Protein AF-0000000084941962 (afdb_homodimer)

Solvent-accessible surface area (backbone atoms only — not comparable to full-atom values): 17781 Å² total; per-residue (Å²): 133,86,80,78,78,77,78,76,80,78,76,77,74,60,58,68,60,54,49,49,54,47,50,52,53,43,41,52,46,47,39,30,49,30,15,24,29,50,46,43,20,42,35,31,46,32,42,36,74,27,47,37,63,96,58,31,71,63,48,37,52,51,27,48,54,49,23,54,52,26,50,54,47,27,55,54,45,36,50,49,28,45,76,71,73,45,80,46,76,34,34,65,69,55,25,68,74,53,24,84,50,75,80,53,79,78,56,75,39,45,49,68,60,45,51,50,52,52,45,53,50,49,54,53,48,47,53,48,41,51,53,42,26,52,48,20,56,75,66,66,37,61,69,58,27,53,54,31,50,54,50,49,54,54,47,50,52,51,49,49,53,55,55,54,70,75,101,135,83,84,76,78,78,80,77,79,80,75,78,76,61,57,70,60,53,49,50,54,46,50,51,54,42,40,52,46,46,38,31,47,30,15,24,29,50,46,43,21,42,36,30,45,31,43,36,74,27,46,37,63,95,59,32,71,62,48,35,51,50,28,48,54,50,23,53,51,26,49,52,47,27,53,53,46,36,49,51,28,45,75,70,73,43,79,46,76,34,33,64,69,55,25,65,73,52,25,84,51,73,80,53,80,81,59,75,39,45,50,69,58,46,51,51,53,53,44,53,50,49,53,53,48,48,53,47,41,51,52,42,26,52,49,21,56,76,68,65,36,62,69,58,28,54,54,32,51,55,50,49,54,54,49,49,52,50,50,50,53,55,55,56,70,76,101

Structure (mmCIF, N/CA/C/O backbone):
data_AF-0000000084941962-model_v1
#
loop_
_entity.id
_entity.type
_entity.pdbx_description
1 polymer 'DNA protection during starvation protein 2'
#
loop_
_atom_site.group_PDB
_atom_site.id
_atom_site.type_symbol
_atom_site.label_atom_id
_atom_site.label_alt_id
_atom_site.label_comp_id
_atom_site.label_asym_id
_atom_site.label_entity_id
_atom_site.label_seq_id
_atom_site.pdbx_PDB_ins_code
_atom_site.Cartn_x
_atom_site.Cartn_y
_atom_site.Cartn_z
_atom_site.occupancy
_atom_site.B_iso_or_equiv
_atom_site.auth_seq_id
_atom_site.auth_comp_id
_atom_site.auth_asym_id
_atom_site.auth_atom_id
_atom_site.pdbx_PDB_model_num
ATOM 1 N N . MET A 1 1 ? 29.188 62.75 37 1 32.38 1 MET A N 1
ATOM 2 C CA . MET A 1 1 ? 28.438 62.344 35.812 1 32.38 1 MET A CA 1
ATOM 3 C C . MET A 1 1 ? 27.984 60.906 35.938 1 32.38 1 MET A C 1
ATOM 5 O O . MET A 1 1 ? 28.797 60.031 36.219 1 32.38 1 MET A O 1
ATOM 9 N N . PRO A 1 2 ? 26.703 60.531 36.25 1 28.36 2 PRO A N 1
ATOM 10 C CA . PRO A 1 2 ? 26.172 59.219 36.625 1 28.36 2 PRO A CA 1
ATOM 11 C C . PRO A 1 2 ? 26.25 58.219 35.469 1 28.36 2 PRO A C 1
ATOM 13 O O . PRO A 1 2 ? 26.109 58.594 34.312 1 28.36 2 PRO A O 1
ATOM 16 N N . ALA A 1 3 ? 27.156 57.219 35.594 1 37.09 3 ALA A N 1
ATOM 17 C CA . ALA A 1 3 ? 27.406 56.031 34.75 1 37.09 3 ALA A CA 1
ATOM 18 C C . ALA A 1 3 ? 26.109 55.281 34.438 1 37.09 3 ALA A C 1
ATOM 20 O O . ALA A 1 3 ? 25.406 54.844 35.344 1 37.09 3 ALA A O 1
ATOM 21 N N . HIS A 1 4 ? 25.312 55.75 33.406 1 33.16 4 HIS A N 1
ATOM 22 C CA . HIS A 1 4 ? 24.141 55.062 32.906 1 33.16 4 HIS A CA 1
ATOM 23 C C . HIS A 1 4 ? 24.438 53.562 32.688 1 33.16 4 HIS A C 1
ATOM 25 O O . HIS A 1 4 ? 25.406 53.219 32 1 33.16 4 HIS A O 1
ATOM 31 N N . GLU A 1 5 ? 24.109 52.688 33.656 1 37.34 5 GLU A N 1
ATOM 32 C CA . GLU A 1 5 ? 24.109 51.219 33.594 1 37.34 5 GLU A CA 1
ATOM 33 C C . GLU A 1 5 ? 23.391 50.688 32.375 1 37.34 5 GLU A C 1
ATOM 35 O O . GLU A 1 5 ? 22.219 51 32.156 1 37.34 5 GLU A O 1
ATOM 40 N N . MET A 1 6 ? 24.125 50.438 31.266 1 36.22 6 MET A N 1
ATOM 41 C CA . MET A 1 6 ? 23.672 49.781 30.062 1 36.22 6 MET A CA 1
ATOM 42 C C . MET A 1 6 ? 23 48.438 30.391 1 36.22 6 MET A C 1
ATOM 44 O O . MET A 1 6 ? 23.578 47.594 31.062 1 36.22 6 MET A O 1
ATOM 48 N N . GLN A 1 7 ? 21.656 48.406 30.656 1 36.03 7 GLN A N 1
ATOM 49 C CA . GLN A 1 7 ? 20.812 47.219 30.688 1 36.03 7 GLN A CA 1
ATOM 50 C C . GLN A 1 7 ? 21.156 46.281 29.547 1 36.03 7 GLN A C 1
ATOM 52 O O . GLN A 1 7 ? 21.203 46.688 28.391 1 36.03 7 GLN A O 1
ATOM 57 N N . GLY A 1 8 ? 21.984 45.281 29.734 1 37.78 8 GLY A N 1
ATOM 58 C CA . GLY A 1 8 ? 22.328 44.156 28.891 1 37.78 8 GLY A CA 1
ATOM 59 C C . GLY A 1 8 ? 21.125 43.5 28.219 1 37.78 8 GLY A C 1
ATOM 60 O O . GLY A 1 8 ? 20.047 43.406 28.812 1 37.78 8 GLY A O 1
ATOM 61 N N . SER A 1 9 ? 20.953 43.531 26.891 1 38.28 9 SER A N 1
ATOM 62 C CA . SER A 1 9 ? 20.062 42.906 25.938 1 38.28 9 SER A CA 1
ATOM 63 C C . SER A 1 9 ? 19.922 41.406 26.234 1 38.28 9 SER A C 1
ATOM 65 O O . SER A 1 9 ? 20.922 40.688 26.234 1 38.28 9 SER A O 1
ATOM 67 N N . SER A 1 10 ? 19.125 40.969 27.234 1 38.62 10 SER A N 1
ATOM 68 C CA . SER A 1 10 ? 18.688 39.594 27.297 1 38.62 10 SER A CA 1
ATOM 69 C C . SER A 1 10 ? 18.391 39.031 25.906 1 38.62 10 SER A C 1
ATOM 71 O O . SER A 1 10 ? 17.438 39.438 25.25 1 38.62 10 SER A O 1
ATOM 73 N N . HIS A 1 11 ? 19.297 38.656 25.094 1 40.44 11 HIS A N 1
ATOM 74 C CA . HIS A 1 11 ? 19.172 37.906 23.844 1 40.44 11 HIS A CA 1
ATOM 75 C C . HIS A 1 11 ? 18.172 36.781 24 1 40.44 11 HIS A C 1
ATOM 77 O O . HIS A 1 11 ? 18.297 35.938 24.906 1 40.44 11 HIS A O 1
ATOM 83 N N . MET A 1 12 ? 16.922 36.844 23.594 1 38 12 MET A N 1
ATOM 84 C CA . MET A 1 12 ? 15.797 35.938 23.469 1 38 12 MET A CA 1
ATOM 85 C C . MET A 1 12 ? 16.234 34.594 22.844 1 38 12 MET A C 1
ATOM 87 O O . MET A 1 12 ? 16.391 34.5 21.625 1 38 12 MET A O 1
ATOM 91 N N . ARG A 1 13 ? 17.125 33.844 23.281 1 43.44 13 ARG A N 1
ATOM 92 C CA . ARG A 1 13 ? 17.484 32.5 22.906 1 43.44 13 ARG A CA 1
ATOM 93 C C . ARG A 1 13 ? 16.234 31.625 22.75 1 43.44 13 ARG A C 1
ATOM 95 O O . ARG A 1 13 ? 16.312 30.391 22.828 1 43.44 13 ARG A O 1
ATOM 102 N N . CYS A 1 14 ? 14.961 32.125 23.016 1 45.47 14 CYS A N 1
ATOM 103 C CA . CYS A 1 14 ? 13.789 31.25 22.969 1 45.47 14 CYS A CA 1
ATOM 104 C C . CYS A 1 14 ? 13.641 30.609 21.594 1 45.47 14 CYS A C 1
ATOM 106 O O . CYS A 1 14 ? 12.695 29.844 21.359 1 45.47 14 CYS A O 1
ATOM 108 N N . GLY A 1 15 ? 13.984 31.219 20.516 1 49.81 15 GLY A N 1
ATOM 109 C CA . GLY A 1 15 ? 13.5 31.016 19.172 1 49.81 15 GLY A CA 1
ATOM 110 C C . GLY A 1 15 ? 13.797 29.625 18.641 1 49.81 15 GLY A C 1
ATOM 111 O O . GLY A 1 15 ? 12.898 28.938 18.156 1 49.81 15 GLY A O 1
ATOM 112 N N . ALA A 1 16 ? 15.039 29.203 18.594 1 58.03 16 ALA A N 1
ATOM 113 C CA . ALA A 1 16 ? 15.453 27.969 17.938 1 58.03 16 ALA A CA 1
ATOM 114 C C . ALA A 1 16 ? 14.875 26.75 18.641 1 58.03 16 ALA A C 1
ATOM 116 O O . ALA A 1 16 ? 14.453 25.797 17.984 1 58.03 16 ALA A O 1
ATOM 117 N N . SER A 1 17 ? 14.836 26.75 19.984 1 57.69 17 SER A N 1
ATOM 118 C CA . SER A 1 17 ? 14.352 25.609 20.766 1 57.69 17 SER A CA 1
ATOM 119 C C . SER A 1 17 ? 12.852 25.406 20.578 1 57.69 17 SER A C 1
ATOM 121 O O . SER A 1 17 ? 12.391 24.281 20.438 1 57.69 17 SER A O 1
ATOM 123 N N . SER A 1 18 ? 12.086 26.578 20.703 1 60.06 18 SER A N 1
ATOM 124 C CA . SER A 1 18 ? 10.641 26.5 20.531 1 60.06 18 SER A CA 1
ATOM 125 C C . SER A 1 18 ? 10.281 26.031 19.125 1 60.06 18 SER A C 1
ATOM 127 O O . SER A 1 18 ? 9.359 25.234 18.938 1 60.06 18 SER A O 1
ATOM 129 N N . ARG A 1 19 ? 11.062 26.438 18.25 1 65.38 19 ARG A N 1
ATOM 130 C CA . ARG A 1 19 ? 10.828 26.031 16.859 1 65.38 19 ARG A CA 1
ATOM 131 C C . ARG A 1 19 ? 11.07 24.547 16.672 1 65.38 19 ARG A C 1
ATOM 133 O O . ARG A 1 19 ? 10.305 23.859 15.992 1 65.38 19 ARG A O 1
ATOM 140 N N . ARG A 1 20 ? 12.164 24.141 17.375 1 71.56 20 ARG A N 1
ATOM 141 C CA . ARG A 1 20 ? 12.492 22.719 17.281 1 71.56 20 ARG A CA 1
ATOM 142 C C . ARG A 1 20 ? 11.391 21.859 17.875 1 71.56 20 ARG A C 1
ATOM 144 O O . ARG A 1 20 ? 11.047 20.812 17.328 1 71.56 20 ARG A O 1
ATOM 151 N N . LYS A 1 21 ? 10.898 22.297 19.047 1 76.81 21 LYS A N 1
ATOM 152 C CA . LYS A 1 21 ? 9.805 21.562 19.688 1 76.81 21 LYS A CA 1
ATOM 153 C C . LYS A 1 21 ? 8.562 21.547 18.812 1 76.81 21 LYS A C 1
ATOM 155 O O . LYS A 1 21 ? 7.852 20.547 18.734 1 76.81 21 LYS A O 1
ATOM 160 N N . GLY A 1 22 ? 8.312 22.656 18.188 1 79.88 22 GLY A N 1
ATOM 161 C CA . GLY A 1 22 ? 7.172 22.75 17.281 1 79.88 22 GLY A CA 1
ATOM 162 C C . GLY A 1 22 ? 7.281 21.828 16.094 1 79.88 22 GLY A C 1
ATOM 163 O O . GLY A 1 22 ? 6.328 21.109 15.766 1 79.88 22 GLY A O 1
ATOM 164 N N . THR A 1 23 ? 8.43 21.719 15.57 1 84.38 23 THR A N 1
ATOM 165 C CA . THR A 1 23 ? 8.656 20.875 14.398 1 84.38 23 THR A CA 1
ATOM 166 C C . THR A 1 23 ? 8.516 19.391 14.758 1 84.38 23 THR A C 1
ATOM 168 O O . THR A 1 23 ? 7.988 18.609 13.961 1 84.38 23 THR A O 1
ATOM 171 N N . ILE A 1 24 ? 8.922 19.094 15.969 1 87.88 24 ILE A N 1
ATOM 172 C CA . ILE A 1 24 ? 8.82 17.719 16.422 1 87.88 24 ILE A CA 1
ATOM 173 C C . ILE A 1 24 ? 7.348 17.328 16.562 1 87.88 24 ILE A C 1
ATOM 175 O O . ILE A 1 24 ? 6.938 16.25 16.109 1 87.88 24 ILE A O 1
ATOM 179 N N . MET A 1 25 ? 6.586 18.234 17.125 1 92.81 25 MET A N 1
ATOM 180 C CA . MET A 1 25 ? 5.164 17.969 17.297 1 92.81 25 MET A CA 1
ATOM 181 C C . MET A 1 25 ? 4.457 17.859 15.953 1 92.81 25 MET A C 1
ATOM 183 O O . MET A 1 25 ? 3.584 17 15.766 1 92.81 25 MET A O 1
ATOM 187 N N . LEU A 1 26 ? 4.805 18.703 15.039 1 96.5 26 LEU A N 1
ATOM 188 C CA . LEU A 1 26 ? 4.23 18.672 13.695 1 96.5 26 LEU A CA 1
ATOM 189 C C . LEU A 1 26 ? 4.559 17.359 13 1 96.5 26 LEU A C 1
ATOM 191 O O . LEU A 1 26 ? 3.676 16.734 12.406 1 96.5 26 LEU A O 1
ATOM 195 N N . ASN A 1 27 ? 5.777 16.953 13.148 1 96.5 27 ASN A N 1
ATOM 196 C CA . ASN A 1 27 ? 6.188 15.711 12.5 1 96.5 27 ASN A CA 1
ATOM 197 C C . ASN A 1 27 ? 5.488 14.5 13.117 1 96.5 27 ASN A C 1
ATOM 199 O O . ASN A 1 27 ? 5.184 13.531 12.422 1 96.5 27 ASN A O 1
ATOM 203 N N . GLU A 1 28 ? 5.258 14.562 14.383 1 97.44 28 GLU A N 1
ATOM 204 C CA . GLU A 1 28 ? 4.52 13.484 15.031 1 97.44 28 GLU A CA 1
ATOM 205 C C . GLU A 1 28 ? 3.094 13.391 14.5 1 97.44 28 GLU A C 1
ATOM 207 O O . GLU A 1 28 ? 2.602 12.297 14.211 1 97.44 28 GLU A O 1
ATOM 212 N N . LYS A 1 29 ? 2.463 14.508 14.352 1 98.38 29 LYS A N 1
ATOM 213 C CA . LYS A 1 29 ? 1.108 14.531 13.805 1 98.38 29 LYS A CA 1
ATOM 214 C C . LYS A 1 29 ? 1.091 14.078 12.352 1 98.38 29 LYS A C 1
ATOM 216 O O . LYS A 1 29 ? 0.179 13.359 11.93 1 98.38 29 LYS A O 1
ATOM 221 N N . LEU A 1 30 ? 2.072 14.477 11.617 1 98.69 30 LEU A N 1
ATOM 222 C CA . LEU A 1 30 ? 2.195 14.047 10.227 1 98.69 30 LEU A CA 1
ATOM 223 C C . LEU A 1 30 ? 2.369 12.539 10.141 1 98.69 30 LEU A C 1
ATOM 225 O O . LEU A 1 30 ? 1.812 11.891 9.25 1 98.69 30 LEU A O 1
ATOM 229 N N . ASN A 1 31 ? 3.102 12 11.031 1 98.75 31 ASN A N 1
ATOM 230 C CA . ASN A 1 31 ? 3.312 10.562 11.016 1 98.75 31 ASN A CA 1
ATOM 231 C C . ASN A 1 31 ? 2.033 9.805 11.367 1 98.75 31 ASN A C 1
ATOM 233 O O . ASN A 1 31 ? 1.788 8.711 10.844 1 98.75 31 ASN A O 1
ATOM 237 N N . VAL A 1 32 ? 1.229 10.32 12.234 1 98.75 32 VAL A N 1
ATOM 238 C CA . VAL A 1 32 ? -0.07 9.711 12.508 1 98.75 32 VAL A CA 1
ATOM 239 C C . VAL A 1 32 ? -0.938 9.758 11.25 1 98.75 32 VAL A C 1
ATOM 241 O O . VAL A 1 32 ? -1.567 8.766 10.891 1 98.75 32 VAL A O 1
ATOM 244 N N . LEU A 1 33 ? -0.959 10.914 10.609 1 98.88 33 LEU A N 1
ATOM 245 C CA . LEU A 1 33 ? -1.714 11.062 9.367 1 98.88 33 LEU A CA 1
ATOM 246 C C . LEU A 1 33 ? -1.206 10.102 8.305 1 98.88 33 LEU A C 1
ATOM 248 O O . LEU A 1 33 ? -2 9.469 7.598 1 98.88 33 LEU A O 1
ATOM 252 N N . LEU A 1 34 ? 0.137 9.977 8.18 1 98.88 34 LEU A N 1
ATOM 253 C CA . LEU A 1 34 ? 0.763 9.023 7.27 1 98.88 34 LEU A CA 1
ATOM 254 C C . LEU A 1 34 ? 0.272 7.605 7.543 1 98.88 34 LEU A C 1
ATOM 256 O O . LEU A 1 34 ? -0.136 6.898 6.621 1 98.88 34 LEU A O 1
ATOM 260 N N . ALA A 1 35 ? 0.274 7.254 8.773 1 98.88 35 ALA A N 1
ATOM 261 C CA . ALA A 1 35 ? -0.172 5.926 9.18 1 98.88 35 ALA A CA 1
ATOM 262 C C . ALA A 1 35 ? -1.65 5.719 8.859 1 98.88 35 ALA A C 1
ATOM 264 O O . ALA A 1 35 ? -2.051 4.648 8.406 1 98.88 35 ALA A O 1
ATOM 265 N N . ASP A 1 36 ? -2.449 6.715 9.148 1 98.88 36 ASP A N 1
ATOM 266 C CA . ASP A 1 36 ? -3.877 6.641 8.844 1 98.88 36 ASP A CA 1
ATOM 267 C C . ASP A 1 36 ? -4.109 6.375 7.359 1 98.88 36 ASP A C 1
ATOM 269 O O . ASP A 1 36 ? -4.914 5.516 6.996 1 98.88 36 ASP A O 1
ATOM 273 N N . TRP A 1 37 ? -3.426 7.117 6.5 1 98.88 37 TRP A N 1
ATOM 274 C CA . TRP A 1 37 ? -3.58 6.926 5.062 1 98.88 37 TRP A CA 1
ATOM 275 C C . TRP A 1 37 ? -3.115 5.535 4.645 1 98.88 37 TRP A C 1
ATOM 277 O O . TRP A 1 37 ? -3.732 4.902 3.785 1 98.88 37 TRP A O 1
ATOM 287 N N . ALA A 1 38 ? -2.025 5.062 5.188 1 98.75 38 ALA A N 1
ATOM 288 C CA . ALA A 1 38 ? -1.491 3.752 4.824 1 98.75 38 ALA A CA 1
ATOM 289 C C . ALA A 1 38 ? -2.477 2.641 5.176 1 98.75 38 ALA A C 1
ATOM 291 O O . ALA A 1 38 ? -2.744 1.757 4.359 1 98.75 38 ALA A O 1
ATOM 292 N N . VAL A 1 39 ? -3.002 2.68 6.359 1 98.81 39 VAL A N 1
ATOM 293 C CA . VAL A 1 39 ? -3.969 1.67 6.781 1 98.81 39 VAL A CA 1
ATOM 294 C C . VAL A 1 39 ? -5.258 1.817 5.973 1 98.81 39 VAL A C 1
ATOM 296 O O . VAL A 1 39 ? -5.852 0.822 5.555 1 98.81 39 VAL A O 1
ATOM 299 N N . ALA A 1 40 ? -5.707 3.061 5.77 1 98.81 40 ALA A N 1
ATOM 300 C CA . ALA A 1 40 ? -6.906 3.297 4.969 1 98.81 40 ALA A CA 1
ATOM 301 C C . ALA A 1 40 ? -6.746 2.738 3.559 1 98.81 40 ALA A C 1
ATOM 303 O O . ALA A 1 40 ? -7.684 2.17 2.998 1 98.81 40 ALA A O 1
ATOM 304 N N . HIS A 1 41 ? -5.555 2.926 2.975 1 98.75 41 HIS A N 1
ATOM 305 C CA . HIS A 1 41 ? -5.277 2.414 1.637 1 98.75 41 HIS A CA 1
ATOM 306 C C . HIS A 1 41 ? -5.559 0.918 1.549 1 98.75 41 HIS A C 1
ATOM 308 O O . HIS A 1 41 ? -6.281 0.47 0.655 1 98.75 41 HIS A O 1
ATOM 314 N N . ARG A 1 42 ? -5.055 0.202 2.457 1 98.56 42 ARG A N 1
ATOM 315 C CA . ARG A 1 42 ? -5.246 -1.244 2.451 1 98.56 42 ARG A CA 1
ATOM 316 C C . ARG A 1 42 ? -6.695 -1.606 2.76 1 98.56 42 ARG A C 1
ATOM 318 O O . ARG A 1 42 ? -7.242 -2.547 2.18 1 98.56 42 ARG A O 1
ATOM 325 N N . LYS A 1 43 ? -7.32 -0.905 3.699 1 98.56 43 LYS A N 1
ATOM 326 C CA . LYS A 1 43 ? -8.711 -1.164 4.051 1 98.56 43 LYS A CA 1
ATOM 327 C C . LYS A 1 43 ? -9.633 -0.921 2.859 1 98.56 43 LYS A C 1
ATOM 329 O O . LYS A 1 43 ? -10.57 -1.688 2.627 1 98.56 43 LYS A O 1
ATOM 334 N N . LEU A 1 44 ? -9.359 0.149 2.146 1 98.69 44 LEU A N 1
ATOM 335 C CA . LEU A 1 44 ? -10.148 0.458 0.96 1 98.69 44 LEU A CA 1
ATOM 336 C C . LEU A 1 44 ? -9.984 -0.626 -0.1 1 98.69 44 LEU A C 1
ATOM 338 O O . LEU A 1 44 ? -10.938 -0.97 -0.796 1 98.69 44 LEU A O 1
ATOM 342 N N . GLN A 1 45 ? -8.781 -1.179 -0.218 1 98.38 45 GLN A N 1
ATOM 343 C CA . GLN A 1 45 ? -8.562 -2.314 -1.105 1 98.38 45 GLN A CA 1
ATOM 344 C C . GLN A 1 45 ? -9.344 -3.539 -0.638 1 98.38 45 GLN A C 1
ATOM 346 O O . GLN A 1 45 ? -9.961 -4.234 -1.448 1 98.38 45 GLN A O 1
ATOM 351 N N . ASN A 1 46 ? -9.258 -3.768 0.612 1 98.62 46 ASN A N 1
ATOM 352 C CA . ASN A 1 46 ? -10.062 -4.824 1.214 1 98.62 46 ASN A CA 1
ATOM 353 C C . ASN A 1 46 ? -11.539 -4.68 0.849 1 98.62 46 ASN A C 1
ATOM 355 O O . ASN A 1 46 ? -12.164 -5.633 0.379 1 98.62 46 ASN A O 1
ATOM 359 N N . LEU A 1 47 ? -12.086 -3.496 1.022 1 98.56 47 LEU A N 1
ATOM 360 C CA . LEU A 1 47 ? -13.477 -3.219 0.684 1 98.56 47 LEU A CA 1
ATOM 361 C C . LEU A 1 47 ? -13.727 -3.436 -0.804 1 98.56 47 LEU A C 1
ATOM 363 O O . LEU A 1 47 ? -14.766 -3.98 -1.189 1 98.56 47 LEU A O 1
ATOM 367 N N . HIS A 1 48 ? -12.781 -3.047 -1.605 1 98.56 48 HIS A N 1
ATOM 368 C CA . HIS A 1 48 ? -12.875 -3.189 -3.055 1 98.56 48 HIS A CA 1
ATOM 369 C C . HIS A 1 48 ? -12.984 -4.656 -3.457 1 98.56 48 HIS A C 1
ATOM 371 O O . HIS A 1 48 ? -13.773 -5 -4.344 1 98.56 48 HIS A O 1
ATOM 377 N N . TRP A 1 49 ? -12.289 -5.566 -2.785 1 98.31 49 TRP A N 1
ATOM 378 C CA . TRP A 1 49 ? -12.25 -6.98 -3.135 1 98.31 49 TRP A CA 1
ATOM 379 C C . TRP A 1 49 ? -13.469 -7.711 -2.568 1 98.31 49 TRP A C 1
ATOM 381 O O . TRP A 1 49 ? -13.938 -8.688 -3.154 1 98.31 49 TRP A O 1
ATOM 391 N N . TYR A 1 50 ? -14.047 -7.152 -1.478 1 98.12 50 TYR A N 1
ATOM 392 C CA . TYR A 1 50 ? -15 -7.969 -0.739 1 98.12 50 TYR A CA 1
ATOM 393 C C . TYR A 1 50 ? -16.406 -7.371 -0.813 1 98.12 50 TYR A C 1
ATOM 395 O O . TYR A 1 50 ? -17.359 -7.949 -0.287 1 98.12 50 TYR A O 1
ATOM 403 N N . VAL A 1 51 ? -16.531 -6.207 -1.455 1 97.69 51 VAL A N 1
ATOM 404 C CA . VAL A 1 51 ? -17.844 -5.594 -1.591 1 97.69 51 VAL A CA 1
ATOM 405 C C . VAL A 1 51 ? -18.734 -6.477 -2.461 1 97.69 51 VAL A C 1
ATOM 407 O O . VAL A 1 51 ? -18.281 -7.07 -3.438 1 97.69 51 VAL A O 1
ATOM 410 N N . LYS A 1 52 ? -19.969 -6.566 -2.062 1 96.62 52 LYS A N 1
ATOM 411 C CA . LYS A 1 52 ? -20.953 -7.34 -2.807 1 96.62 52 LYS A CA 1
ATOM 412 C C . LYS A 1 52 ? -22.312 -6.664 -2.775 1 96.62 52 LYS A C 1
ATOM 414 O O . LYS A 1 52 ? -22.594 -5.84 -1.898 1 96.62 52 LYS A O 1
ATOM 419 N N . GLY A 1 53 ? -23.141 -7.004 -3.9 1 94.31 53 GLY A N 1
ATOM 420 C CA . GLY A 1 53 ? -24.516 -6.523 -3.914 1 94.31 53 GLY A CA 1
ATOM 421 C C . GLY A 1 53 ? -24.875 -5.809 -5.199 1 94.31 53 GLY A C 1
ATOM 422 O O . GLY A 1 53 ? -24.125 -5.84 -6.172 1 94.31 53 GLY A O 1
ATOM 423 N N . HIS A 1 54 ? -26.016 -5.223 -5.375 1 89.25 54 HIS A N 1
ATOM 424 C CA . HIS A 1 54 ? -26.625 -4.684 -6.582 1 89.25 54 HIS A CA 1
ATOM 425 C C . HIS A 1 54 ? -25.766 -3.592 -7.199 1 89.25 54 HIS A C 1
ATOM 427 O O . HIS A 1 54 ? -25.625 -3.521 -8.422 1 89.25 54 HIS A O 1
ATOM 433 N N . ALA A 1 55 ? -25.062 -2.781 -6.348 1 93 55 ALA A N 1
ATOM 434 C CA . ALA A 1 55 ? -24.25 -1.683 -6.852 1 93 55 ALA A CA 1
ATOM 435 C C . ALA A 1 55 ? -22.766 -2.041 -6.809 1 93 55 ALA A C 1
ATOM 437 O O . ALA A 1 55 ? -21.922 -1.175 -6.578 1 93 55 ALA A O 1
ATOM 438 N N . PHE A 1 56 ? -22.578 -3.275 -7.176 1 95.44 56 PHE A N 1
ATOM 439 C CA . PHE A 1 56 ? -21.219 -3.811 -7.086 1 95.44 56 PHE A CA 1
ATOM 440 C C . PHE A 1 56 ? -20.281 -3.082 -8.039 1 95.44 56 PHE A C 1
ATOM 442 O O . PHE A 1 56 ? -19.219 -2.611 -7.641 1 95.44 56 PHE A O 1
ATOM 449 N N . PHE A 1 57 ? -20.672 -2.932 -9.258 1 95.12 57 PHE A N 1
ATOM 450 C CA . PHE A 1 57 ? -19.766 -2.406 -10.273 1 95.12 57 PHE A CA 1
ATOM 451 C C . PHE A 1 57 ? -19.375 -0.971 -9.953 1 95.12 57 PHE A C 1
ATOM 453 O O . PHE A 1 57 ? -18.188 -0.626 -10.008 1 95.12 57 PHE A O 1
ATOM 460 N N . GLN A 1 58 ? -20.328 -0.207 -9.531 1 95.25 58 GLN A N 1
ATOM 461 C CA . GLN A 1 58 ? -20.062 1.188 -9.203 1 95.25 58 GLN A CA 1
ATOM 462 C C . GLN A 1 58 ? -19.203 1.299 -7.938 1 95.25 58 GLN A C 1
ATOM 464 O O . GLN A 1 58 ? -18.234 2.049 -7.91 1 95.25 58 GLN A O 1
ATOM 469 N N . ALA A 1 59 ? -19.578 0.517 -6.941 1 96.19 59 ALA A N 1
ATOM 470 C CA . ALA A 1 59 ? -18.844 0.537 -5.68 1 96.19 59 ALA A CA 1
ATOM 471 C C . ALA A 1 59 ? -17.406 0.057 -5.871 1 96.19 59 ALA A C 1
ATOM 473 O O . ALA A 1 59 ? -16.469 0.643 -5.324 1 96.19 59 ALA A O 1
ATOM 474 N N . HIS A 1 60 ? -17.266 -0.979 -6.668 1 97.38 60 HIS A N 1
ATOM 475 C CA . HIS A 1 60 ? -15.969 -1.573 -6.938 1 97.38 60 HIS A CA 1
ATOM 476 C C . HIS A 1 60 ? -15.023 -0.565 -7.586 1 97.38 60 HIS A C 1
ATOM 478 O O . HIS A 1 60 ? -13.875 -0.417 -7.16 1 97.38 60 HIS A O 1
ATOM 484 N N . VAL A 1 61 ? -15.5 0.187 -8.492 1 97.44 61 VAL A N 1
ATOM 485 C CA . VAL A 1 61 ? -14.719 1.182 -9.219 1 97.44 61 VAL A CA 1
ATOM 486 C C . VAL A 1 61 ? -14.414 2.365 -8.297 1 97.44 61 VAL A C 1
ATOM 488 O O . VAL A 1 61 ? -13.289 2.867 -8.273 1 97.44 61 VAL A O 1
ATOM 491 N N . LYS A 1 62 ? -15.406 2.791 -7.602 1 97.38 62 LYS A N 1
ATOM 492 C CA . LYS A 1 62 ? -15.227 3.939 -6.719 1 97.38 62 LYS A CA 1
ATOM 493 C C . LYS A 1 62 ? -14.195 3.641 -5.629 1 97.38 62 LYS A C 1
ATOM 495 O O . LYS A 1 62 ? -13.383 4.496 -5.293 1 97.38 62 LYS A O 1
ATOM 500 N N . LEU A 1 63 ? -14.258 2.459 -5.148 1 98.25 63 LEU A N 1
ATOM 501 C CA . LEU A 1 63 ? -13.312 2.055 -4.113 1 98.25 63 LEU A CA 1
ATOM 502 C C . LEU A 1 63 ? -11.898 1.97 -4.672 1 98.25 63 LEU A C 1
ATOM 504 O O . LEU A 1 63 ? -10.922 2.238 -3.963 1 98.25 63 LEU A O 1
ATOM 508 N N . GLU A 1 64 ? -11.734 1.598 -5.859 1 98.44 64 GLU A N 1
ATOM 509 C CA . GLU A 1 64 ? -10.438 1.652 -6.516 1 98.44 64 GLU A CA 1
ATOM 510 C C . GLU A 1 64 ? -9.914 3.084 -6.582 1 98.44 64 GLU A C 1
ATOM 512 O O . GLU A 1 64 ? -8.742 3.338 -6.285 1 98.44 64 GLU A O 1
ATOM 517 N N . GLU A 1 65 ? -10.742 4.016 -7.008 1 98.12 65 GLU A N 1
ATOM 518 C CA . GLU A 1 65 ? -10.375 5.43 -7.012 1 98.12 65 GLU A CA 1
ATOM 519 C C . GLU A 1 65 ? -9.891 5.875 -5.633 1 98.12 65 GLU A C 1
ATOM 521 O O . GLU A 1 65 ? -8.852 6.535 -5.516 1 98.12 65 GLU A O 1
ATOM 526 N N . PHE A 1 66 ? -10.656 5.453 -4.66 1 98.5 66 PHE A N 1
ATOM 527 C CA . PHE A 1 66 ? -10.352 5.852 -3.293 1 98.5 66 PHE A CA 1
ATOM 528 C C . PHE A 1 66 ? -8.992 5.312 -2.865 1 98.5 66 PHE A C 1
ATOM 530 O O . PHE A 1 66 ? -8.164 6.055 -2.334 1 98.5 66 PHE A O 1
ATOM 537 N N . TYR A 1 67 ? -8.734 3.979 -3.084 1 98.44 67 TYR A N 1
ATOM 538 C CA . TYR A 1 67 ? -7.488 3.453 -2.543 1 98.44 67 TYR A CA 1
ATOM 539 C C . TYR A 1 67 ? -6.293 3.93 -3.361 1 98.44 67 TYR A C 1
ATOM 541 O O . TYR A 1 67 ? -5.18 4.039 -2.842 1 98.44 67 TYR A O 1
ATOM 549 N N . ASP A 1 68 ? -6.488 4.277 -4.691 1 98.19 68 ASP A N 1
ATOM 550 C CA . ASP A 1 68 ? -5.422 4.91 -5.461 1 98.19 68 ASP A CA 1
ATOM 551 C C . ASP A 1 68 ? -5.055 6.273 -4.879 1 98.19 68 ASP A C 1
ATOM 553 O O . ASP A 1 68 ? -3.877 6.586 -4.711 1 98.19 68 ASP A O 1
ATOM 557 N N . GLU A 1 69 ? -6.055 7.047 -4.559 1 98.31 69 GLU A N 1
ATOM 558 C CA . GLU A 1 69 ? -5.84 8.367 -3.975 1 98.31 69 GLU A CA 1
ATOM 559 C C . GLU A 1 69 ? -5.188 8.258 -2.598 1 98.31 69 GLU A C 1
ATOM 561 O O . GLU A 1 69 ? -4.336 9.078 -2.244 1 98.31 69 GLU A O 1
ATOM 566 N N . ALA A 1 70 ? -5.629 7.293 -1.841 1 98.62 70 ALA A N 1
ATOM 567 C CA . ALA A 1 70 ? -5.035 7.074 -0.522 1 98.62 70 ALA A CA 1
ATOM 568 C C . ALA A 1 70 ? -3.549 6.758 -0.633 1 98.62 70 ALA A C 1
ATOM 570 O O . ALA A 1 70 ? -2.738 7.266 0.147 1 98.62 70 ALA A O 1
ATOM 571 N N . ASN A 1 71 ? -3.217 5.891 -1.589 1 98.19 71 ASN A N 1
ATOM 572 C CA . ASN A 1 71 ? -1.813 5.555 -1.803 1 98.19 71 ASN A CA 1
ATOM 573 C C . ASN A 1 71 ? -0.997 6.785 -2.193 1 98.19 71 ASN A C 1
ATOM 575 O O . ASN A 1 71 ? 0.141 6.945 -1.748 1 98.19 71 ASN A O 1
ATOM 579 N N . GLU A 1 72 ? -1.523 7.633 -3.051 1 98.06 72 GLU A N 1
ATOM 580 C CA . GLU A 1 72 ? -0.864 8.883 -3.41 1 98.06 72 GLU A CA 1
ATOM 581 C C . GLU A 1 72 ? -0.668 9.773 -2.188 1 98.06 72 GLU A C 1
ATOM 583 O O . GLU A 1 72 ? 0.368 10.43 -2.049 1 98.06 72 GLU A O 1
ATOM 588 N N . ALA A 1 73 ? -1.648 9.82 -1.311 1 98.5 73 ALA A N 1
ATOM 589 C CA . ALA A 1 73 ? -1.573 10.617 -0.093 1 98.5 73 ALA A CA 1
ATOM 590 C C . ALA A 1 73 ? -0.463 10.117 0.826 1 98.5 73 ALA A C 1
ATOM 592 O O . ALA A 1 73 ? 0.218 10.914 1.478 1 98.5 73 ALA A O 1
ATOM 593 N N . VAL A 1 74 ? -0.28 8.805 0.872 1 98.69 74 VAL A N 1
ATOM 594 C CA . VAL A 1 74 ? 0.794 8.227 1.674 1 98.69 74 VAL A CA 1
ATOM 595 C C . VAL A 1 74 ? 2.135 8.828 1.251 1 98.69 74 VAL A C 1
ATOM 597 O O . VAL A 1 74 ? 2.889 9.328 2.088 1 98.69 74 VAL A O 1
ATOM 600 N N . ASP A 1 75 ? 2.416 8.797 0.021 1 98.06 75 ASP A N 1
ATOM 601 C CA . ASP A 1 75 ? 3.689 9.297 -0.488 1 98.06 75 ASP A CA 1
ATOM 602 C C . ASP A 1 75 ? 3.822 10.805 -0.259 1 98.06 75 ASP A C 1
ATOM 604 O O . ASP A 1 75 ? 4.883 11.281 0.146 1 98.06 75 ASP A O 1
ATOM 608 N N . SER A 1 76 ? 2.736 11.547 -0.511 1 98 76 SER A N 1
ATOM 609 C CA . SER A 1 76 ? 2.766 13 -0.372 1 98 76 SER A CA 1
ATOM 610 C C . SER A 1 76 ? 3.053 13.414 1.068 1 98 76 SER A C 1
ATOM 612 O O . SER A 1 76 ? 3.842 14.328 1.312 1 98 76 SER A O 1
ATOM 614 N N . VAL A 1 77 ? 2.445 12.75 2.004 1 98.75 77 VAL A N 1
ATOM 615 C CA . VAL A 1 77 ? 2.637 13.078 3.412 1 98.75 77 VAL A CA 1
ATOM 616 C C . VAL A 1 77 ? 4.051 12.695 3.848 1 98.75 77 VAL A C 1
ATOM 618 O O . VAL A 1 77 ? 4.711 13.453 4.562 1 98.75 77 VAL A O 1
ATOM 621 N N . ALA A 1 78 ? 4.52 11.547 3.398 1 98.62 78 ALA A N 1
ATOM 622 C CA . ALA A 1 78 ? 5.875 11.125 3.732 1 98.62 78 ALA A CA 1
ATOM 623 C C . ALA A 1 78 ? 6.902 12.141 3.227 1 98.62 78 ALA A C 1
ATOM 625 O O . ALA A 1 78 ? 7.859 12.469 3.934 1 98.62 78 ALA A O 1
ATOM 626 N N . GLU A 1 79 ? 6.703 12.609 2.043 1 97.25 79 GLU A N 1
ATOM 627 C CA . GLU A 1 79 ? 7.625 13.578 1.46 1 97.25 79 GLU A CA 1
ATOM 628 C C . GLU A 1 79 ? 7.629 14.883 2.254 1 97.25 79 GLU A C 1
ATOM 630 O O . GLU A 1 79 ? 8.68 15.516 2.408 1 97.25 79 GLU A O 1
ATOM 635 N N . LEU A 1 80 ? 6.473 15.297 2.758 1 98 80 LEU A N 1
ATOM 636 C CA . LEU A 1 80 ? 6.406 16.484 3.607 1 98 80 LEU A CA 1
ATOM 637 C C . LEU A 1 80 ? 7.238 16.297 4.871 1 98 80 LEU A C 1
ATOM 639 O O . LEU A 1 80 ? 7.945 17.203 5.297 1 98 80 LEU A O 1
ATOM 643 N N . ILE A 1 81 ? 7.109 15.141 5.473 1 98.12 81 ILE A N 1
ATOM 644 C CA . ILE A 1 81 ? 7.867 14.836 6.68 1 98.12 81 ILE A CA 1
ATOM 645 C C . ILE A 1 81 ? 9.367 14.945 6.387 1 98.12 81 ILE A C 1
ATOM 647 O O . ILE A 1 81 ? 10.109 15.562 7.152 1 98.12 81 ILE A O 1
ATOM 651 N N . LEU A 1 82 ? 9.75 14.375 5.238 1 96.81 82 LEU A N 1
ATOM 652 C CA . LEU A 1 82 ? 11.148 14.422 4.84 1 96.81 82 LEU A CA 1
ATOM 653 C C . LEU A 1 82 ? 11.609 15.859 4.621 1 96.81 82 LEU A C 1
ATOM 655 O O . LEU A 1 82 ? 12.672 16.25 5.098 1 96.81 82 LEU A O 1
ATOM 659 N N . MET A 1 83 ? 10.789 16.656 3.961 1 95.56 83 MET A N 1
ATOM 660 C CA . MET A 1 83 ? 11.117 18.047 3.666 1 95.56 83 MET A CA 1
ATOM 661 C C . MET A 1 83 ? 11.242 18.859 4.949 1 95.56 83 MET A C 1
ATOM 663 O O . MET A 1 83 ? 11.961 19.859 4.992 1 95.56 83 MET A O 1
ATOM 667 N N . ASN A 1 84 ? 10.578 18.406 6.02 1 95.5 84 ASN A N 1
ATOM 668 C CA . ASN A 1 84 ? 10.617 19.078 7.312 1 95.5 84 ASN A CA 1
ATOM 669 C C . ASN A 1 84 ? 11.727 18.531 8.203 1 95.5 84 ASN A C 1
ATOM 671 O O . ASN A 1 84 ? 11.75 18.797 9.406 1 95.5 84 ASN A O 1
ATOM 675 N N . GLY A 1 85 ? 12.531 17.672 7.656 1 94.44 85 GLY A N 1
ATOM 676 C CA . GLY A 1 85 ? 13.656 17.125 8.398 1 94.44 85 GLY A CA 1
ATOM 677 C C . GLY A 1 85 ? 13.266 15.992 9.32 1 94.44 85 GLY A C 1
ATOM 678 O O . GLY A 1 85 ? 14.016 15.633 10.227 1 94.44 85 GLY A O 1
ATOM 679 N N . GLY A 1 86 ? 12.023 15.469 9.148 1 96.5 86 GLY A N 1
ATOM 680 C CA . GLY A 1 86 ? 11.555 14.359 9.969 1 96.5 86 GLY A CA 1
ATOM 681 C C . GLY A 1 86 ? 11.82 13 9.352 1 96.5 86 GLY A C 1
ATOM 682 O O . GLY A 1 86 ? 12.539 12.898 8.352 1 96.5 86 GLY A O 1
ATOM 683 N N . LYS A 1 87 ? 11.344 11.984 10.055 1 97.31 87 LYS A N 1
ATOM 684 C CA . LYS A 1 87 ? 11.461 10.594 9.617 1 97.31 87 LYS A CA 1
ATOM 685 C C . LYS A 1 87 ? 10.086 9.945 9.484 1 97.31 87 LYS A C 1
ATOM 687 O O . LYS A 1 87 ? 9.453 9.609 10.484 1 97.31 87 LYS A O 1
ATOM 692 N N . PRO A 1 88 ? 9.68 9.758 8.219 1 98.56 88 PRO A N 1
ATOM 693 C CA . PRO A 1 88 ? 8.375 9.109 8.055 1 98.56 88 PRO A CA 1
ATOM 694 C C . PRO A 1 88 ? 8.391 7.648 8.492 1 98.56 88 PRO A C 1
ATOM 696 O O . PRO A 1 88 ? 9.375 6.941 8.281 1 98.56 88 PRO A O 1
ATOM 699 N N . LEU A 1 89 ? 7.258 7.262 9.141 1 98.56 89 LEU A N 1
ATOM 700 C CA . LEU A 1 89 ? 7.035 5.832 9.336 1 98.56 89 LEU A CA 1
ATOM 701 C C . LEU A 1 89 ? 7.008 5.098 8 1 98.56 89 LEU A C 1
ATOM 703 O O . LEU A 1 89 ? 6.496 5.621 7.012 1 98.56 89 LEU A O 1
ATOM 707 N N . ALA A 1 90 ? 7.559 3.877 7.996 1 97.62 90 ALA A N 1
ATOM 708 C CA . ALA A 1 90 ? 7.723 3.289 6.668 1 97.62 90 ALA A CA 1
ATOM 709 C C . ALA A 1 90 ? 7.566 1.772 6.719 1 97.62 90 ALA A C 1
ATOM 711 O O . ALA A 1 90 ? 8.102 1.059 5.867 1 97.62 90 ALA A O 1
ATOM 712 N N . SER A 1 91 ? 6.887 1.253 7.73 1 97.81 91 SER A N 1
ATOM 713 C CA . SER A 1 91 ? 6.574 -0.171 7.797 1 97.81 91 SER A CA 1
ATOM 714 C C . SER A 1 91 ? 5.137 -0.402 8.242 1 97.81 91 SER A C 1
ATOM 716 O O . SER A 1 91 ? 4.531 0.461 8.883 1 97.81 91 SER A O 1
ATOM 718 N N . MET A 1 92 ? 4.629 -1.603 7.949 1 98.44 92 MET A N 1
ATOM 719 C CA . MET A 1 92 ? 3.264 -1.94 8.336 1 98.44 92 MET A CA 1
ATOM 720 C C . MET A 1 92 ? 3.127 -1.998 9.852 1 98.44 92 MET A C 1
ATOM 722 O O . MET A 1 92 ? 2.117 -1.562 10.406 1 98.44 92 MET A O 1
ATOM 726 N N . LYS A 1 93 ? 4.137 -2.523 10.516 1 97.69 93 LYS A N 1
ATOM 727 C CA . LYS A 1 93 ? 4.117 -2.576 11.969 1 97.69 93 LYS A CA 1
ATOM 728 C C . LYS A 1 93 ? 4.008 -1.178 12.57 1 97.69 93 LYS A C 1
ATOM 730 O O . LYS A 1 93 ? 3.188 -0.94 13.461 1 97.69 93 LYS A O 1
ATOM 735 N N . GLU A 1 94 ? 4.824 -0.285 12.07 1 98.25 94 GLU A N 1
ATOM 736 C CA . GLU A 1 94 ? 4.793 1.094 12.547 1 98.25 94 GLU A CA 1
ATOM 737 C C . GLU A 1 94 ? 3.439 1.744 12.273 1 98.25 94 GLU A C 1
ATOM 739 O O . GLU A 1 94 ? 2.91 2.467 13.125 1 98.25 94 GLU A O 1
ATOM 744 N N . TYR A 1 95 ? 2.92 1.523 11.047 1 98.62 95 TYR A N 1
ATOM 745 C CA . TYR A 1 95 ? 1.633 2.105 10.688 1 98.62 95 TYR A CA 1
ATOM 746 C C . TYR A 1 95 ? 0.531 1.608 11.617 1 98.62 95 TYR A C 1
ATOM 748 O O . TYR A 1 95 ? -0.277 2.398 12.109 1 98.62 95 TYR A O 1
ATOM 756 N N . LEU A 1 96 ? 0.525 0.315 11.891 1 98.44 96 LEU A N 1
ATOM 757 C CA . LEU A 1 96 ? -0.509 -0.271 12.734 1 98.44 96 LEU A CA 1
ATOM 758 C C . LEU A 1 96 ? -0.419 0.269 14.156 1 98.44 96 LEU A C 1
ATOM 760 O O . LEU A 1 96 ? -1.44 0.446 14.828 1 98.44 96 LEU A O 1
ATOM 764 N N . ASP A 1 97 ? 0.742 0.588 14.609 1 98.19 97 ASP A N 1
ATOM 765 C CA . ASP A 1 97 ? 0.964 1.09 15.961 1 98.19 97 ASP A CA 1
ATOM 766 C C . ASP A 1 97 ? 0.5 2.539 16.094 1 98.19 97 ASP A C 1
ATOM 768 O O . ASP A 1 97 ? 0.068 2.963 17.156 1 98.19 97 ASP A O 1
ATOM 772 N N . ALA A 1 98 ? 0.503 3.289 15.031 1 98.5 98 ALA A N 1
ATOM 773 C CA . ALA A 1 98 ? 0.335 4.734 15.125 1 98.5 98 ALA A CA 1
ATOM 774 C C . ALA A 1 98 ? -1.04 5.164 14.617 1 98.5 98 ALA A C 1
ATOM 776 O O . ALA A 1 98 ? -1.53 6.238 14.969 1 98.5 98 ALA A O 1
ATOM 777 N N . SER A 1 99 ? -1.679 4.348 13.773 1 98.75 99 SER A N 1
ATOM 778 C CA . SER A 1 99 ? -2.85 4.762 13.008 1 98.75 99 SER A CA 1
ATOM 779 C C . SER A 1 99 ? -4.094 4.812 13.883 1 98.75 99 SER A C 1
ATOM 781 O O . SER A 1 99 ? -4.305 3.932 14.727 1 98.75 99 SER A O 1
ATOM 783 N N . ASN A 1 100 ? -4.953 5.762 13.609 1 98.38 100 ASN A N 1
ATOM 784 C CA . ASN A 1 100 ? -6.293 5.805 14.18 1 98.38 100 ASN A CA 1
ATOM 785 C C . ASN A 1 100 ? -7.281 4.98 13.359 1 98.38 100 ASN A C 1
ATOM 787 O O . ASN A 1 100 ? -8.359 4.633 13.844 1 98.38 100 ASN A O 1
ATOM 791 N N . VAL A 1 101 ? -6.996 4.762 12.117 1 98.5 101 VAL A N 1
ATOM 792 C CA . VAL A 1 101 ? -7.801 3.887 11.273 1 98.5 101 VAL A CA 1
ATOM 793 C C . VAL A 1 101 ? -7.531 2.428 11.633 1 98.5 101 VAL A C 1
ATOM 795 O O . VAL A 1 101 ? -6.379 2.033 11.828 1 98.5 101 VAL A O 1
ATOM 798 N N . VAL A 1 102 ? -8.57 1.662 11.711 1 97.62 102 VAL A N 1
ATOM 799 C CA . VAL A 1 102 ? -8.445 0.268 12.125 1 97.62 102 VAL A CA 1
ATOM 800 C C . VAL A 1 102 ? -8.664 -0.649 10.93 1 97.62 102 VAL A C 1
ATOM 802 O O . VAL A 1 102 ? -9.531 -0.383 10.086 1 97.62 102 VAL A O 1
ATOM 805 N N . GLU A 1 103 ? -7.914 -1.697 10.898 1 97.88 103 GLU A N 1
ATOM 806 C CA . GLU A 1 103 ? -8.039 -2.672 9.82 1 97.88 103 GLU A CA 1
ATOM 807 C C . GLU A 1 103 ? -9.398 -3.367 9.859 1 97.88 103 GLU A C 1
ATOM 809 O O . GLU A 1 103 ? -10.078 -3.348 10.883 1 97.88 103 GLU A O 1
ATOM 814 N N . ARG A 1 104 ? -9.672 -3.9 8.758 1 96.25 104 ARG A N 1
ATOM 815 C CA . ARG A 1 104 ? -10.906 -4.668 8.641 1 96.25 104 ARG A CA 1
ATOM 816 C C . ARG A 1 104 ? -10.609 -6.141 8.359 1 96.25 104 ARG A C 1
ATOM 818 O O . ARG A 1 104 ? -9.625 -6.461 7.695 1 96.25 104 ARG A O 1
ATOM 825 N N . GLU A 1 105 ? -11.531 -6.977 8.883 1 93.81 105 GLU A N 1
ATOM 826 C CA . GLU A 1 105 ? -11.43 -8.398 8.57 1 93.81 105 GLU A CA 1
ATOM 827 C C . GLU A 1 105 ? -11.695 -8.664 7.09 1 93.81 105 GLU A C 1
ATOM 829 O O . GLU A 1 105 ? -12.398 -7.891 6.434 1 93.81 105 GLU A O 1
ATOM 834 N N . SER A 1 106 ? -11.125 -9.758 6.598 1 95.19 106 SER A N 1
ATOM 835 C CA . SER A 1 106 ? -11.305 -10.141 5.203 1 95.19 106 SER A CA 1
ATOM 836 C C . SER A 1 106 ? -12.586 -10.945 5.02 1 95.19 106 SER A C 1
ATOM 838 O O . SER A 1 106 ? -12.562 -12.18 5.039 1 95.19 106 SER A O 1
ATOM 840 N N . ASP A 1 107 ? -13.648 -10.25 4.895 1 95.44 107 ASP A N 1
ATOM 841 C CA . ASP A 1 107 ? -14.953 -10.891 4.727 1 95.44 107 ASP A CA 1
ATOM 842 C C . ASP A 1 107 ? -15.875 -10.031 3.861 1 95.44 107 ASP A C 1
ATOM 844 O O . ASP A 1 107 ? -15.695 -8.812 3.771 1 95.44 107 ASP A O 1
ATOM 848 N N . PHE A 1 108 ? -16.812 -10.695 3.264 1 97.38 108 PHE A N 1
ATOM 849 C CA . PHE A 1 108 ? -17.719 -9.984 2.371 1 97.38 108 PHE A CA 1
ATOM 850 C C . PHE A 1 108 ? -18.531 -8.945 3.139 1 97.38 108 PHE A C 1
ATOM 852 O O . PHE A 1 108 ? -18.812 -9.125 4.328 1 97.38 108 PHE A O 1
ATOM 859 N N . ILE A 1 109 ? -18.906 -7.91 2.426 1 97.56 109 ILE A N 1
ATOM 860 C CA . ILE A 1 109 ? -19.609 -6.773 3.012 1 97.56 109 ILE A CA 1
ATOM 861 C C . ILE A 1 109 ? -20.547 -6.156 1.972 1 97.56 109 ILE A C 1
ATOM 863 O O . ILE A 1 109 ? -20.219 -6.109 0.784 1 97.56 109 ILE A O 1
ATOM 867 N N . SER A 1 110 ? -21.688 -5.652 2.408 1 97.56 110 SER A N 1
ATOM 868 C CA . SER A 1 110 ? -22.609 -4.996 1.489 1 97.56 110 SER A CA 1
ATOM 869 C C . SER A 1 110 ? -22.062 -3.662 1.006 1 97.56 110 SER A C 1
ATOM 871 O O . SER A 1 110 ? -21.25 -3.037 1.69 1 97.56 110 SER A O 1
ATOM 873 N N . VAL A 1 111 ? -22.547 -3.184 -0.11 1 96.75 111 VAL A N 1
ATOM 874 C CA . VAL A 1 111 ? -22.125 -1.899 -0.659 1 96.75 111 VAL A CA 1
ATOM 875 C C . VAL A 1 111 ? -22.391 -0.792 0.358 1 96.75 111 VAL A C 1
ATOM 877 O O . VAL A 1 111 ? -21.516 0.045 0.615 1 96.75 111 VAL A O 1
ATOM 880 N N . ASN A 1 112 ? -23.562 -0.827 0.902 1 95.94 112 ASN A N 1
ATOM 881 C CA . ASN A 1 112 ? -23.922 0.207 1.865 1 95.94 112 ASN A CA 1
ATOM 882 C C . ASN A 1 112 ? -22.969 0.222 3.059 1 95.94 112 ASN A C 1
ATOM 884 O O . ASN A 1 112 ? -22.484 1.282 3.459 1 95.94 112 ASN A O 1
ATOM 888 N N . ASP A 1 113 ? -22.688 -0.887 3.58 1 97 113 ASP A N 1
ATOM 889 C CA . ASP A 1 113 ? -21.797 -0.975 4.742 1 97 113 ASP A CA 1
ATOM 890 C C . ASP A 1 113 ? -20.375 -0.578 4.379 1 97 113 ASP A C 1
ATOM 892 O O . ASP A 1 113 ? -19.672 0.045 5.18 1 97 113 ASP A O 1
ATOM 896 N N . ALA A 1 114 ? -19.922 -0.983 3.186 1 97.56 114 ALA A N 1
ATOM 897 C CA . ALA A 1 114 ? -18.594 -0.622 2.715 1 97.56 114 ALA A CA 1
ATOM 898 C C . ALA A 1 114 ? -18.438 0.893 2.615 1 97.56 114 ALA A C 1
ATOM 900 O O . ALA A 1 114 ? -17.438 1.454 3.09 1 97.56 114 ALA A O 1
ATOM 901 N N . MET A 1 115 ? -19.438 1.545 2.061 1 97 115 MET A N 1
ATOM 902 C CA . MET A 1 115 ? -19.391 2.996 1.899 1 97 115 MET A CA 1
ATOM 903 C C . MET A 1 115 ? -19.453 3.695 3.252 1 97 115 MET A C 1
ATOM 905 O O . MET A 1 115 ? -18.797 4.723 3.457 1 97 115 MET A O 1
ATOM 909 N N . THR A 1 116 ? -20.188 3.119 4.121 1 97.19 116 THR A N 1
ATOM 910 C CA . THR A 1 116 ? -20.281 3.666 5.469 1 97.19 116 THR A CA 1
ATOM 911 C C . THR A 1 116 ? -18.938 3.602 6.176 1 97.19 116 THR A C 1
ATOM 913 O O . THR A 1 116 ? -18.531 4.559 6.836 1 97.19 116 THR A O 1
ATOM 916 N N . GLN A 1 117 ? -18.25 2.516 6.031 1 97.56 117 GLN A N 1
ATOM 917 C CA . GLN A 1 117 ? -16.938 2.377 6.637 1 97.56 117 GLN A CA 1
ATOM 918 C C . GLN A 1 117 ? -15.945 3.355 6.016 1 97.56 117 GLN A C 1
ATOM 920 O O . GLN A 1 117 ? -15.156 3.986 6.727 1 97.56 117 GLN A O 1
ATOM 925 N N . ALA A 1 118 ? -16 3.463 4.672 1 98.19 118 ALA A N 1
ATOM 926 C CA . ALA A 1 118 ? -15.117 4.402 3.99 1 98.19 118 ALA A CA 1
ATOM 927 C C . ALA A 1 118 ? -15.367 5.832 4.461 1 98.19 118 ALA A C 1
ATOM 929 O O . ALA A 1 118 ? -14.422 6.578 4.73 1 98.19 118 ALA A O 1
ATOM 930 N N . LYS A 1 119 ? -16.594 6.172 4.59 1 98.12 119 LYS A N 1
ATOM 931 C CA . LYS A 1 119 ? -16.984 7.508 5.043 1 98.12 119 LYS A CA 1
ATOM 932 C C . LYS A 1 119 ? -16.453 7.785 6.445 1 98.12 119 LYS A C 1
ATOM 934 O O . LYS A 1 119 ? -15.891 8.852 6.703 1 98.12 119 LYS A O 1
ATOM 939 N N . ALA A 1 120 ? -16.609 6.852 7.312 1 98.25 120 ALA A N 1
ATOM 940 C CA . ALA A 1 120 ? -16.156 7.008 8.695 1 98.25 120 ALA A CA 1
ATOM 941 C C . ALA A 1 120 ? -14.648 7.215 8.758 1 98.25 120 ALA A C 1
ATOM 943 O O . ALA A 1 120 ? -14.164 8.062 9.508 1 98.25 120 ALA A O 1
ATOM 944 N N . ASP A 1 121 ? -13.93 6.453 8.016 1 98.5 121 ASP A N 1
ATOM 945 C CA . ASP A 1 121 ? -12.477 6.602 7.98 1 98.5 121 ASP A CA 1
ATOM 946 C C . ASP A 1 121 ? -12.07 7.961 7.422 1 98.5 121 ASP A C 1
ATOM 948 O O . ASP A 1 121 ? -11.133 8.594 7.914 1 98.5 121 ASP A O 1
ATOM 952 N N . TYR A 1 122 ? -12.758 8.445 6.352 1 98.62 122 TYR A N 1
ATOM 953 C CA . TYR A 1 122 ? -12.445 9.742 5.754 1 98.62 122 TYR A CA 1
ATOM 954 C C . TYR A 1 122 ? -12.75 10.875 6.727 1 98.62 122 TYR A C 1
ATOM 956 O O . TYR A 1 122 ? -12.039 11.883 6.754 1 98.62 122 TYR A O 1
ATOM 964 N N . GLU A 1 123 ? -13.781 10.703 7.523 1 98.56 123 GLU A N 1
ATOM 965 C CA . GLU A 1 123 ? -14.07 11.695 8.555 1 98.56 123 GLU A CA 1
ATOM 966 C C . GLU A 1 123 ? -12.945 11.75 9.594 1 98.56 123 GLU A C 1
ATOM 968 O O . GLU A 1 123 ? -12.539 12.828 10.023 1 98.56 123 GLU A O 1
ATOM 973 N N . LEU A 1 124 ? -12.508 10.609 9.984 1 98.75 124 LEU A N 1
ATOM 974 C CA . LEU A 1 124 ? -11.398 10.516 10.93 1 98.75 124 LEU A CA 1
ATOM 975 C C . LEU A 1 124 ? -10.141 11.164 10.359 1 98.75 124 LEU A C 1
ATOM 977 O O . LEU A 1 124 ? -9.484 11.953 11.039 1 98.75 124 LEU A O 1
ATOM 981 N N . ILE A 1 125 ? -9.844 10.906 9.133 1 98.81 125 ILE A N 1
ATOM 982 C CA . ILE A 1 125 ? -8.648 11.43 8.484 1 98.81 125 ILE A CA 1
ATOM 983 C C . ILE A 1 125 ? -8.781 12.938 8.305 1 98.81 125 ILE A C 1
ATOM 985 O O . ILE A 1 125 ? -7.801 13.68 8.461 1 98.81 125 ILE A O 1
ATOM 989 N N . LEU A 1 126 ? -9.953 13.391 7.961 1 98.75 126 LEU A N 1
ATOM 990 C CA . LEU A 1 126 ? -10.18 14.828 7.844 1 98.75 126 LEU A CA 1
ATOM 991 C C . LEU A 1 126 ? -9.875 15.531 9.156 1 98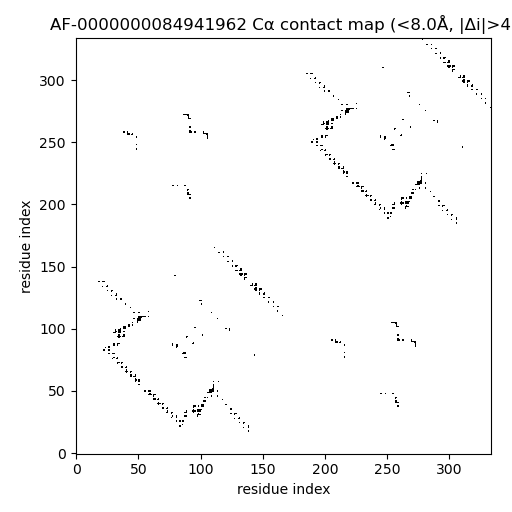.75 126 LEU A C 1
ATOM 993 O O . LEU A 1 126 ? -9.266 16.609 9.164 1 98.75 126 LEU A O 1
ATOM 997 N N . ALA A 1 127 ? -10.289 14.953 10.242 1 98.69 127 ALA A N 1
ATOM 998 C CA . ALA A 1 127 ? -9.984 15.516 11.555 1 98.69 127 ALA A CA 1
ATOM 999 C C . ALA A 1 127 ? -8.484 15.586 11.789 1 98.69 127 ALA A C 1
ATOM 1001 O O . ALA A 1 127 ? -7.973 16.594 12.305 1 98.69 127 ALA A O 1
ATOM 1002 N N . ASP A 1 128 ? -7.805 14.539 11.422 1 98.56 128 ASP A N 1
ATOM 1003 C CA . ASP A 1 128 ? -6.352 14.508 11.57 1 98.56 128 ASP A CA 1
ATOM 1004 C C . ASP A 1 128 ? -5.691 15.555 10.672 1 98.56 128 ASP A C 1
ATOM 1006 O O . ASP A 1 128 ? -4.73 16.219 11.086 1 98.56 128 ASP A O 1
ATOM 1010 N N . VAL A 1 129 ? -6.184 15.703 9.445 1 98.81 129 VAL A N 1
ATOM 1011 C CA . VAL A 1 129 ? -5.68 16.703 8.508 1 98.81 129 VAL A CA 1
ATOM 1012 C C . VAL A 1 129 ? -5.828 18.094 9.109 1 98.81 129 VAL A C 1
ATOM 1014 O O . VAL A 1 129 ? -4.898 18.906 9.062 1 98.81 129 VAL A O 1
ATOM 1017 N N . LYS A 1 130 ? -6.93 18.359 9.68 1 98.69 130 LYS A N 1
ATOM 1018 C CA . LYS A 1 130 ? -7.188 19.656 10.289 1 98.69 130 LYS A CA 1
ATOM 1019 C C . LYS A 1 130 ? -6.262 19.891 11.484 1 98.69 130 LYS A C 1
ATOM 1021 O O . LYS A 1 130 ? -5.785 21.016 11.688 1 98.69 130 LYS A O 1
ATOM 1026 N N . ALA A 1 131 ? -6.035 18.875 12.25 1 98.44 131 ALA A N 1
ATOM 1027 C CA . ALA A 1 131 ? -5.113 18.984 13.375 1 98.44 131 ALA A CA 1
ATOM 1028 C C . ALA A 1 131 ? -3.701 19.312 12.898 1 98.44 131 ALA A C 1
ATOM 1030 O O . ALA A 1 131 ? -3.002 20.125 13.508 1 98.44 131 ALA A O 1
ATOM 1031 N N . VAL A 1 132 ? -3.273 18.656 11.867 1 98.62 132 VAL A N 1
ATOM 1032 C CA . VAL A 1 132 ? -1.963 18.938 11.289 1 98.62 132 VAL A CA 1
ATOM 1033 C C . VAL A 1 132 ? -1.91 20.375 10.797 1 98.62 132 VAL A C 1
ATOM 1035 O O . VAL A 1 132 ? -0.928 21.078 11.031 1 98.62 132 VAL A O 1
ATOM 1038 N N . LYS A 1 133 ? -2.947 20.766 10.102 1 98.62 133 LYS A N 1
ATOM 1039 C CA . LYS A 1 133 ? -2.982 22.125 9.586 1 98.62 133 LYS A CA 1
ATOM 1040 C C . LYS A 1 133 ? -2.859 23.156 10.711 1 98.62 133 LYS A C 1
ATOM 1042 O O . LYS A 1 133 ? -2.102 24.125 10.602 1 98.62 133 LYS A O 1
ATOM 1047 N N . ASP A 1 134 ? -3.625 22.938 11.766 1 98.25 134 ASP A N 1
ATOM 1048 C CA . ASP A 1 134 ? -3.572 23.844 12.914 1 98.25 134 ASP A CA 1
ATOM 1049 C C . ASP A 1 134 ? -2.154 23.953 13.469 1 98.25 134 ASP A C 1
ATOM 1051 O O . ASP A 1 134 ? -1.673 25.047 13.758 1 98.25 134 ASP A O 1
ATOM 1055 N N . ALA A 1 135 ? -1.506 22.797 13.641 1 97.75 135 ALA A N 1
ATOM 1056 C CA . ALA A 1 135 ? -0.133 22.781 14.141 1 97.75 135 ALA A CA 1
ATOM 1057 C C . ALA A 1 135 ? 0.809 23.5 13.18 1 97.75 135 ALA A C 1
ATOM 1059 O O . ALA A 1 135 ? 1.698 24.234 13.617 1 97.75 135 ALA A O 1
ATOM 1060 N N . ALA A 1 136 ? 0.651 23.297 11.891 1 98.06 136 ALA A N 1
ATOM 1061 C CA . ALA A 1 136 ? 1.479 23.953 10.883 1 98.06 136 ALA A CA 1
ATOM 1062 C C . ALA A 1 136 ? 1.302 25.469 10.922 1 98.06 136 ALA A C 1
ATOM 1064 O O . ALA A 1 136 ? 2.279 26.219 10.836 1 98.06 136 ALA A O 1
ATOM 1065 N N . ASP A 1 137 ? 0.07 25.859 11.047 1 97.38 137 ASP A N 1
ATOM 1066 C CA . ASP A 1 137 ? -0.227 27.297 11.109 1 97.38 137 ASP A CA 1
ATOM 1067 C C . ASP A 1 137 ? 0.393 27.922 12.352 1 97.38 137 ASP A C 1
ATOM 1069 O O . ASP A 1 137 ? 0.94 29.031 12.289 1 97.38 137 ASP A O 1
ATOM 1073 N N . GLU A 1 138 ? 0.345 27.234 13.43 1 96.25 138 GLU A N 1
ATOM 1074 C CA . GLU A 1 138 ? 0.923 27.734 14.68 1 96.25 138 GLU A CA 1
ATOM 1075 C C . GLU A 1 138 ? 2.43 27.922 14.547 1 96.25 138 GLU A C 1
ATOM 1077 O O . GLU A 1 138 ? 2.99 28.859 15.117 1 96.25 138 GLU A O 1
ATOM 1082 N N . GLU A 1 139 ? 3.047 27.125 13.75 1 93.44 139 GLU A N 1
ATOM 1083 C CA . GLU A 1 139 ? 4.5 27.219 13.617 1 93.44 139 GLU A CA 1
ATOM 1084 C C . GLU A 1 139 ? 4.898 28.016 12.383 1 93.44 139 GLU A C 1
ATOM 1086 O O . GLU A 1 139 ? 6.086 28.172 12.094 1 93.44 139 GLU A O 1
ATOM 1091 N N . GLY A 1 140 ? 3.945 28.438 11.695 1 95.88 140 GLY A N 1
ATOM 1092 C CA . GLY A 1 140 ? 4.211 29.234 10.5 1 95.88 140 GLY A CA 1
ATOM 1093 C C . GLY A 1 140 ? 4.766 28.406 9.352 1 95.88 140 GLY A C 1
ATOM 1094 O O . GLY A 1 140 ? 5.531 28.922 8.531 1 95.88 140 GLY A O 1
ATOM 1095 N N . ASN A 1 141 ? 4.523 27.188 9.344 1 97.44 141 ASN A N 1
ATOM 1096 C CA . ASN A 1 141 ? 4.93 26.297 8.258 1 97.44 141 ASN A CA 1
ATOM 1097 C C . ASN A 1 141 ? 3.941 26.344 7.094 1 97.44 141 ASN A C 1
ATOM 1099 O O . ASN A 1 141 ? 2.996 25.562 7.047 1 97.44 141 ASN A O 1
ATOM 1103 N N . ALA A 1 142 ? 4.137 27.141 6.105 1 97.12 142 ALA A N 1
ATOM 1104 C CA . ALA A 1 142 ? 3.205 27.406 5.008 1 97.12 142 ALA A CA 1
ATOM 1105 C C . ALA A 1 142 ? 3.119 26.203 4.07 1 97.12 142 ALA A C 1
ATOM 1107 O O . ALA A 1 142 ? 2.059 25.922 3.498 1 97.12 142 ALA A O 1
ATOM 1108 N N . LEU A 1 143 ? 4.246 25.547 3.906 1 97.31 143 LEU A N 1
ATOM 1109 C CA . LEU A 1 143 ? 4.293 24.391 3.021 1 97.31 143 LEU A CA 1
ATOM 1110 C C . LEU A 1 143 ? 3.314 23.312 3.482 1 97.31 143 LEU A C 1
ATOM 1112 O O . LEU A 1 143 ? 2.473 22.859 2.703 1 97.31 143 LEU A O 1
ATOM 1116 N N . VAL A 1 144 ? 3.398 22.938 4.723 1 98.06 144 VAL A N 1
ATOM 1117 C CA . VAL A 1 144 ? 2.525 21.906 5.273 1 98.06 144 VAL A CA 1
ATOM 1118 C C . VAL A 1 144 ? 1.085 22.406 5.309 1 98.06 144 VAL A C 1
ATOM 1120 O O . VAL A 1 144 ? 0.154 21.688 4.965 1 98.06 144 VAL A O 1
ATOM 1123 N N . SER A 1 145 ? 0.888 23.625 5.727 1 98.38 145 SER A N 1
ATOM 1124 C CA . SER A 1 145 ? -0.449 24.203 5.801 1 98.38 145 SER A CA 1
ATOM 1125 C C . SER A 1 145 ? -1.158 24.125 4.453 1 98.38 145 SER A C 1
ATOM 1127 O O . SER A 1 145 ? -2.311 23.703 4.371 1 98.38 145 SER A O 1
ATOM 1129 N N . ALA A 1 146 ? -0.484 24.5 3.412 1 98.44 146 ALA A N 1
ATOM 1130 C CA . ALA A 1 146 ? -1.064 24.5 2.072 1 98.44 146 ALA A CA 1
ATOM 1131 C C . ALA A 1 146 ? -1.417 23.094 1.63 1 98.44 146 ALA A C 1
ATOM 1133 O O . ALA A 1 146 ? -2.471 22.859 1.027 1 98.44 146 ALA A O 1
ATOM 1134 N N . ALA A 1 147 ? -0.524 22.156 1.88 1 98.5 147 ALA A N 1
ATOM 1135 C CA . ALA A 1 147 ? -0.784 20.766 1.522 1 98.5 147 ALA A CA 1
ATOM 1136 C C . ALA A 1 147 ? -2.035 20.25 2.225 1 98.5 147 ALA A C 1
ATOM 1138 O 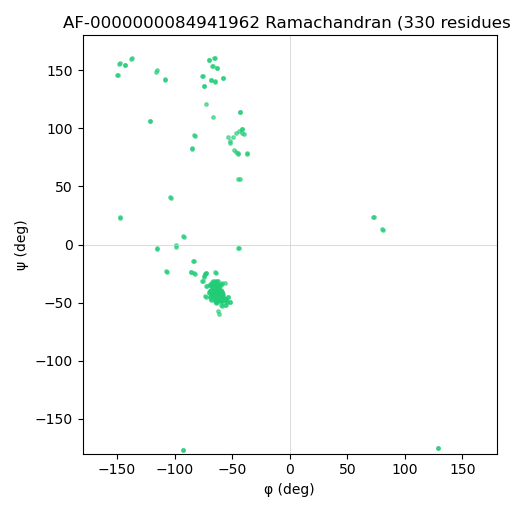O . ALA A 1 147 ? -2.809 19.484 1.643 1 98.5 147 ALA A O 1
ATOM 1139 N N . MET A 1 148 ? -2.205 20.625 3.459 1 98.75 148 MET A N 1
ATOM 1140 C CA . MET A 1 148 ? -3.37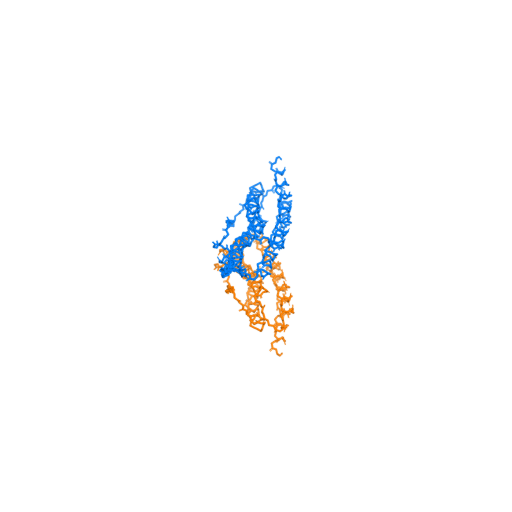7 20.188 4.207 1 98.75 148 MET A CA 1
ATOM 1141 C C . MET A 1 148 ? -4.652 20.781 3.623 1 98.75 148 MET A C 1
ATOM 1143 O O . MET A 1 148 ? -5.707 20.141 3.641 1 98.75 148 MET A O 1
ATOM 1147 N N . ASP A 1 149 ? -4.57 21.969 3.096 1 98.56 149 ASP A N 1
ATOM 1148 C CA . ASP A 1 149 ? -5.73 22.562 2.426 1 98.56 149 ASP A CA 1
ATOM 1149 C C . ASP A 1 149 ? -6.176 21.688 1.249 1 98.56 149 ASP A C 1
ATOM 1151 O O . ASP A 1 149 ? -7.371 21.5 1.029 1 98.56 149 ASP A O 1
ATOM 1155 N N . ASP A 1 150 ? -5.227 21.203 0.504 1 98.12 150 ASP A N 1
ATOM 1156 C CA . ASP A 1 150 ? -5.535 20.328 -0.618 1 98.12 150 ASP A CA 1
ATOM 1157 C C . ASP A 1 150 ? -6.227 19.047 -0.141 1 98.12 150 ASP A C 1
ATOM 1159 O O . ASP A 1 150 ? -7.195 18.594 -0.751 1 98.12 150 ASP A O 1
ATOM 1163 N N . HIS A 1 151 ? -5.738 18.438 0.94 1 98.31 151 HIS A N 1
ATOM 1164 C CA . HIS A 1 151 ? -6.367 17.25 1.521 1 98.31 151 HIS A CA 1
ATOM 1165 C C . HIS A 1 151 ? -7.793 17.547 1.974 1 98.31 151 HIS A C 1
ATOM 1167 O O . HIS A 1 151 ? -8.695 16.75 1.757 1 98.31 151 HIS A O 1
ATOM 1173 N N . ILE A 1 152 ? -7.98 18.688 2.637 1 98.56 152 ILE A N 1
ATOM 1174 C CA . ILE A 1 152 ? -9.297 19.078 3.137 1 98.56 152 ILE A CA 1
ATOM 1175 C C . ILE A 1 152 ? -10.281 19.188 1.975 1 98.56 152 ILE A C 1
ATOM 1177 O O . ILE A 1 152 ? -11.398 18.672 2.049 1 98.56 152 ILE A O 1
ATOM 1181 N N . ALA A 1 153 ? -9.859 19.828 0.889 1 98.12 153 ALA A N 1
ATOM 1182 C CA . ALA A 1 153 ? -10.727 20 -0.278 1 98.12 153 ALA A CA 1
ATOM 1183 C C . ALA A 1 153 ? -11.125 18.641 -0.854 1 98.12 153 ALA A C 1
ATOM 1185 O O . ALA A 1 153 ? -12.305 18.391 -1.128 1 98.12 153 ALA A O 1
ATOM 1186 N N . GLN A 1 154 ? -10.188 17.766 -1.011 1 97.62 154 GLN A N 1
ATOM 1187 C CA . GLN A 1 154 ? -10.438 16.453 -1.585 1 97.62 154 GLN A CA 1
ATOM 1188 C C . GLN A 1 154 ? -11.352 15.617 -0.687 1 97.62 154 GLN A C 1
ATOM 1190 O O . GLN A 1 154 ? -12.32 15.031 -1.157 1 97.62 154 GLN A O 1
ATOM 1195 N N . LEU A 1 155 ? -11.055 15.57 0.618 1 98.44 155 LEU A N 1
ATOM 1196 C CA . LEU A 1 155 ? -11.82 14.773 1.565 1 98.44 155 LEU A CA 1
ATOM 1197 C C . LEU A 1 155 ? -13.242 15.32 1.711 1 98.44 155 LEU A C 1
ATOM 1199 O O . LEU A 1 155 ? -14.195 14.555 1.825 1 98.44 155 LEU A O 1
ATOM 1203 N N . SER A 1 156 ? -13.328 16.625 1.723 1 97.69 156 SER A N 1
ATOM 1204 C CA . SER A 1 156 ? -14.648 17.234 1.826 1 97.69 156 SER A CA 1
ATOM 1205 C C . SER A 1 156 ? -15.523 16.875 0.632 1 97.69 156 SER A C 1
ATOM 1207 O O . SER A 1 156 ? -16.703 16.562 0.792 1 97.69 156 SER A O 1
ATOM 1209 N N . LYS A 1 157 ? -14.984 16.906 -0.524 1 96.94 157 LYS A N 1
ATOM 1210 C CA . LYS A 1 157 ? -15.711 16.5 -1.728 1 96.94 157 LYS A CA 1
ATOM 1211 C C . LYS A 1 157 ? -16.188 15.055 -1.633 1 96.94 157 LYS A C 1
ATOM 1213 O O . LYS A 1 157 ? -17.359 14.766 -1.886 1 96.94 157 LYS A O 1
ATOM 1218 N N . HIS A 1 158 ? -15.297 14.18 -1.271 1 97.31 158 HIS A N 1
ATOM 1219 C CA . HIS A 1 158 ? -15.648 12.766 -1.171 1 97.31 158 HIS A CA 1
ATOM 1220 C C . HIS A 1 158 ? -16.719 12.539 -0.112 1 97.31 158 HIS A C 1
ATOM 1222 O O . HIS A 1 158 ? -17.656 11.75 -0.321 1 97.31 158 HIS 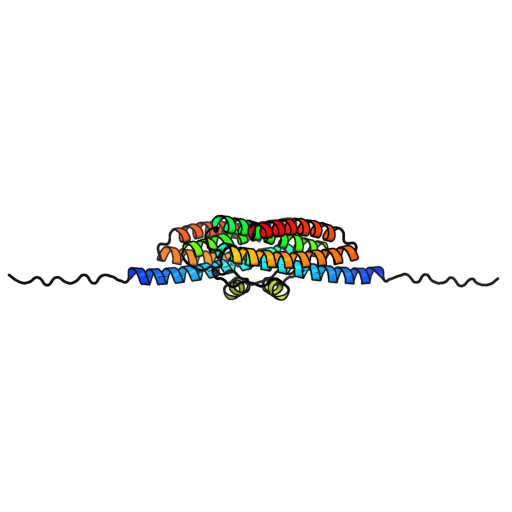A O 1
ATOM 1228 N N . LEU A 1 159 ? -16.516 13.195 1.083 1 97.62 159 LEU A N 1
ATOM 1229 C CA . LEU A 1 159 ? -17.484 13.031 2.162 1 97.62 159 LEU A CA 1
ATOM 1230 C C . LEU A 1 159 ? -18.859 13.531 1.74 1 97.62 159 LEU A C 1
ATOM 1232 O O . LEU A 1 159 ? -19.891 12.93 2.094 1 97.62 159 LEU A O 1
ATOM 1236 N N . TRP A 1 160 ? -18.875 14.562 0.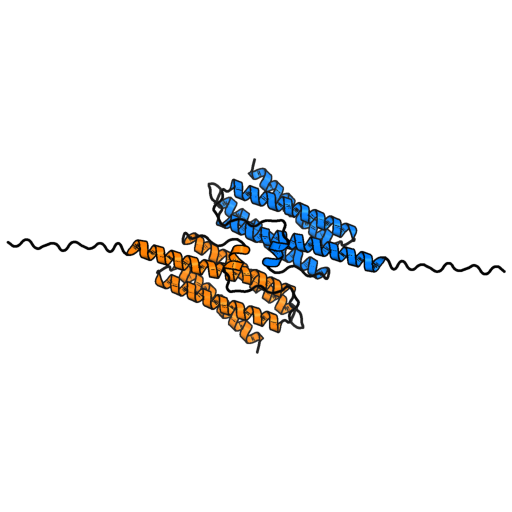96 1 94.75 160 TRP A N 1
ATOM 1237 C CA . TRP A 1 160 ? -20.125 15.062 0.402 1 94.75 160 TRP A CA 1
ATOM 1238 C C . TRP A 1 160 ? -20.766 14.031 -0.522 1 94.75 160 TRP A C 1
ATOM 1240 O O . TRP A 1 160 ? -21.938 13.695 -0.371 1 94.75 160 TRP A O 1
ATOM 1250 N N . MET A 1 161 ? -20.031 13.516 -1.416 1 94.06 161 MET A N 1
ATOM 1251 C CA . MET A 1 161 ? -20.516 12.516 -2.365 1 94.06 161 MET A CA 1
ATOM 1252 C C . MET A 1 161 ? -21 11.273 -1.64 1 94.06 161 MET A C 1
ATOM 1254 O O . MET A 1 161 ? -22.062 10.742 -1.965 1 94.06 161 MET A O 1
ATOM 1258 N N . LEU A 1 162 ? -20.203 10.789 -0.65 1 94.5 162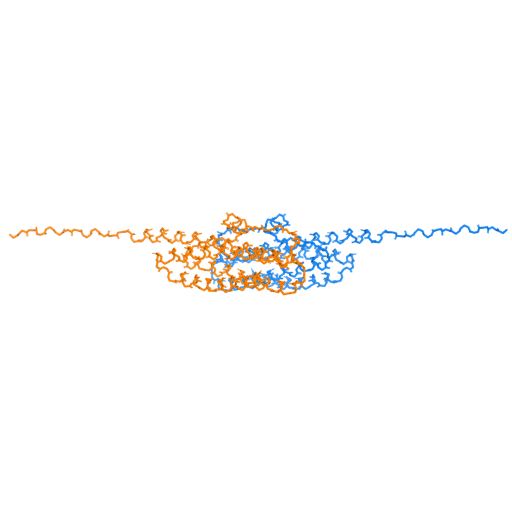 LEU A N 1
ATOM 1259 C CA . LEU A 1 162 ? -20.578 9.602 0.122 1 94.5 162 LEU A CA 1
ATOM 1260 C C . LEU A 1 162 ? -21.844 9.852 0.918 1 94.5 162 LEU A C 1
ATOM 1262 O O . LEU A 1 162 ? -22.656 8.938 1.101 1 94.5 162 LEU A O 1
ATOM 1266 N N . GLY A 1 163 ? -22.016 11.125 1.374 1 92.25 163 GLY A N 1
ATOM 1267 C CA . GLY A 1 163 ? -23.234 11.5 2.078 1 92.25 163 GLY A CA 1
ATOM 1268 C C . GLY A 1 163 ? -24.469 11.469 1.196 1 92.25 163 GLY A C 1
ATOM 1269 O O . GLY A 1 163 ? -25.547 11.102 1.652 1 92.25 163 GLY A O 1
ATOM 1270 N N . GLN A 1 164 ? -24.312 11.75 -0.106 1 87.62 164 GLN A N 1
ATOM 1271 C CA . GLN A 1 164 ? -25.422 11.75 -1.055 1 87.62 164 GLN A CA 1
ATOM 1272 C C . GLN A 1 164 ? -25.828 10.328 -1.436 1 87.62 164 GLN A C 1
ATOM 1274 O O . GLN A 1 164 ? -27 10.062 -1.727 1 87.62 164 GLN A O 1
ATOM 1279 N N . SER A 1 165 ? -24.891 9.43 -1.453 1 79.88 165 SER A N 1
ATOM 1280 C CA . SER A 1 165 ? -25.141 8.047 -1.864 1 79.88 165 SER A CA 1
ATOM 1281 C C . SER A 1 165 ? -25.922 7.293 -0.803 1 79.88 165 SER A C 1
ATOM 1283 O O . SER A 1 165 ? -26.562 6.281 -1.101 1 79.88 165 SER A O 1
ATOM 1285 N N . GLU A 1 166 ? -25.859 7.691 0.445 1 76.44 166 GLU A N 1
ATOM 1286 C CA . GLU A 1 166 ? -26.578 7.066 1.555 1 76.44 166 GLU A CA 1
ATOM 1287 C C . GLU A 1 166 ? -28.016 7.574 1.647 1 76.44 166 GLU A C 1
ATOM 1289 O O . GLU A 1 166 ? -28.812 7.035 2.404 1 76.44 166 GLU A O 1
ATOM 1294 N N . ARG A 1 167 ? -28.359 8.664 0.969 1 70.75 167 ARG A N 1
ATOM 1295 C CA . ARG A 1 167 ? -29.719 9.211 0.993 1 70.75 167 ARG A CA 1
ATOM 1296 C C . ARG A 1 167 ? -30.578 8.586 -0.092 1 70.75 167 ARG A C 1
ATOM 1298 O O . ARG A 1 167 ? -30.094 8.242 -1.169 1 70.75 167 ARG A O 1
ATOM 1305 N N . MET B 1 1 ? -26.672 -70.375 -22.484 1 32.41 1 MET B N 1
ATOM 1306 C CA . MET B 1 1 ? -26.422 -69 -22.906 1 32.41 1 MET B CA 1
ATOM 1307 C C . MET B 1 1 ? -25.922 -68.188 -21.734 1 32.41 1 MET B C 1
ATOM 1309 O O . MET B 1 1 ? -26.625 -68 -20.734 1 32.41 1 MET B O 1
ATOM 1313 N N . PRO B 1 2 ? -24.625 -68.125 -21.312 1 27.23 2 PRO B N 1
ATOM 1314 C CA . PRO B 1 2 ? -24.062 -67.688 -20.047 1 27.23 2 PRO B CA 1
ATOM 1315 C C . PRO B 1 2 ? -24.141 -66.125 -19.891 1 27.23 2 PRO B C 1
ATOM 1317 O O . PRO B 1 2 ? -24.188 -65.438 -20.875 1 27.23 2 PRO B O 1
ATOM 1320 N N . 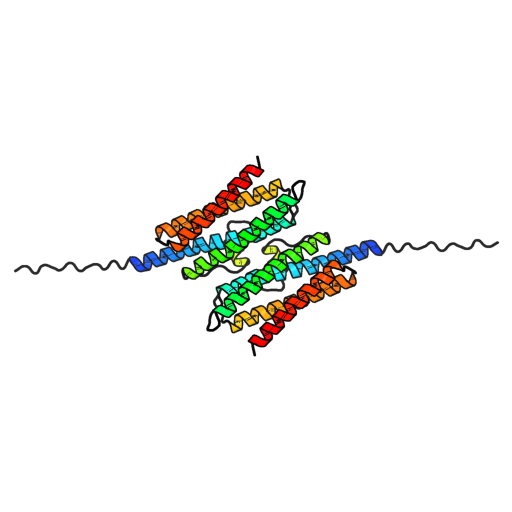ALA B 1 3 ? -24.859 -65.688 -18.797 1 37.53 3 ALA B N 1
ATOM 1321 C CA . ALA B 1 3 ? -25.016 -64.375 -18.188 1 37.53 3 ALA B CA 1
ATOM 1322 C C . ALA B 1 3 ? -23.672 -63.688 -18.016 1 37.53 3 ALA B C 1
ATOM 1324 O O . ALA B 1 3 ? -22.812 -64.188 -17.297 1 37.53 3 ALA B O 1
ATOM 1325 N N . HIS B 1 4 ? -23.078 -63.062 -19.125 1 32.06 4 HIS B N 1
ATOM 1326 C CA . HIS B 1 4 ? -21.953 -62.125 -19.062 1 32.06 4 HIS B CA 1
ATOM 1327 C C . HIS B 1 4 ? -22.141 -61.125 -17.938 1 32.06 4 HIS B C 1
ATOM 1329 O O . HIS B 1 4 ? -23.156 -60.438 -17.859 1 32.06 4 HIS B O 1
ATOM 1335 N N . GLU B 1 5 ? -21.562 -61.312 -16.781 1 37.72 5 GLU B N 1
ATOM 1336 C CA . GLU B 1 5 ? -21.469 -60.438 -15.625 1 37.72 5 GLU B CA 1
ATOM 1337 C C . GLU B 1 5 ? -20.906 -59.062 -16.016 1 37.72 5 GLU B C 1
ATOM 1339 O O . GLU B 1 5 ? -19.812 -58.969 -16.562 1 37.72 5 GLU B O 1
ATOM 1344 N N . MET B 1 6 ? -21.781 -58.094 -16.328 1 35.69 6 MET B N 1
ATOM 1345 C CA . MET B 1 6 ? -21.5 -56.688 -16.547 1 35.69 6 MET B CA 1
ATOM 1346 C C . MET B 1 6 ? -20.703 -56.094 -15.383 1 35.69 6 MET B C 1
ATOM 1348 O O . MET B 1 6 ? -21.125 -56.188 -14.227 1 35.69 6 MET B O 1
ATOM 1352 N N . GLN B 1 7 ? -19.328 -56.156 -15.352 1 36.28 7 GLN B N 1
ATOM 1353 C CA . GLN B 1 7 ? -18.422 -55.375 -14.5 1 36.28 7 GLN B CA 1
ATOM 1354 C C . GLN B 1 7 ? -18.891 -53.938 -14.375 1 36.28 7 GLN B C 1
ATOM 1356 O O . GLN B 1 7 ? -19.141 -53.281 -15.383 1 36.28 7 GLN B O 1
ATOM 1361 N N . GLY B 1 8 ? -19.641 -53.531 -13.367 1 37.72 8 GLY B N 1
ATOM 1362 C CA . GLY B 1 8 ? -20.047 -52.188 -12.945 1 37.72 8 GLY B CA 1
ATOM 1363 C C . GLY B 1 8 ? -18.906 -51.188 -12.992 1 37.72 8 GLY B C 1
ATOM 1364 O O . GLY B 1 8 ? -17.766 -51.5 -12.672 1 37.72 8 GLY B O 1
ATOM 1365 N N . SER B 1 9 ? -18.906 -50.156 -13.852 1 37.72 9 SER B N 1
ATOM 1366 C CA . SER B 1 9 ? -18.125 -48.938 -14.023 1 37.72 9 SER B CA 1
ATOM 1367 C C . SER B 1 9 ? -17.906 -48.219 -12.688 1 37.72 9 SER B C 1
ATOM 1369 O O . SER B 1 9 ? -18.875 -47.844 -12.008 1 37.72 9 SER B O 1
ATOM 1371 N N . SER B 1 10 ? -16.953 -48.656 -11.805 1 38.75 10 SER B N 1
ATOM 1372 C CA . SER B 1 10 ? -16.469 -47.812 -10.734 1 38.75 10 SER B CA 1
ATOM 1373 C C . SER B 1 10 ? -16.359 -46.375 -11.188 1 38.75 10 SER B C 1
ATOM 1375 O O . SER B 1 10 ? -15.539 -46.031 -12.055 1 38.75 10 SER B O 1
ATOM 1377 N N . HIS B 1 11 ? -17.359 -45.562 -11.281 1 40.47 11 HIS B N 1
ATOM 1378 C CA . HIS B 1 11 ? -17.391 -44.125 -11.469 1 40.47 11 HIS B CA 1
ATOM 1379 C C . HIS B 1 11 ? -16.328 -43.438 -10.633 1 40.47 11 HIS B C 1
ATOM 1381 O O . HIS B 1 11 ? -16.25 -43.625 -9.414 1 40.47 11 HIS B O 1
ATOM 1387 N N . MET B 1 12 ? -15.148 -43.031 -11.109 1 38.09 12 MET B N 1
ATOM 1388 C CA . MET B 1 12 ? -14.016 -42.25 -10.656 1 38.09 12 MET B CA 1
ATOM 1389 C C . MET B 1 12 ? -14.477 -41 -9.922 1 38.09 12 MET B C 1
ATOM 1391 O O . MET B 1 12 ? -14.828 -40 -10.547 1 38.09 12 MET B O 1
ATOM 1395 N N . ARG B 1 13 ? -15.234 -40.969 -8.922 1 43.16 13 ARG B N 1
ATOM 1396 C CA . ARG B 1 13 ? -15.57 -39.844 -8.031 1 43.16 13 ARG B CA 1
ATOM 1397 C C . ARG B 1 13 ? -14.32 -39.062 -7.66 1 43.16 13 ARG B C 1
ATOM 1399 O O . ARG B 1 13 ? -14.297 -38.406 -6.625 1 43.16 13 ARG B O 1
ATOM 1406 N N . CYS B 1 14 ? -13.047 -39.438 -8.07 1 45.78 14 CYS B N 1
ATOM 1407 C CA . CYS B 1 14 ? -11.852 -38.719 -7.637 1 45.78 14 CYS B CA 1
ATOM 1408 C C . CYS B 1 14 ? -11.938 -37.25 -7.992 1 45.78 14 CYS B C 1
ATOM 1410 O O . CYS B 1 14 ? -11 -36.5 -7.754 1 45.78 14 CYS B O 1
ATOM 1412 N N . GLY B 1 15 ? -12.547 -36.844 -9.047 1 49.88 15 GLY B N 1
ATOM 1413 C CA . GLY B 1 15 ? -12.344 -35.625 -9.812 1 49.88 15 GLY B CA 1
ATOM 1414 C C . GLY B 1 15 ? -12.602 -34.344 -9.008 1 49.88 15 GLY B C 1
ATOM 1415 O O . GLY B 1 15 ? -11.75 -33.469 -8.945 1 49.88 15 GLY B O 1
ATOM 1416 N N . ALA B 1 16 ? -13.789 -34.156 -8.492 1 58.19 16 ALA B N 1
ATOM 1417 C CA . ALA B 1 16 ? -14.203 -32.875 -7.883 1 58.19 16 ALA B CA 1
ATOM 1418 C C . ALA B 1 16 ? -13.422 -32.625 -6.602 1 58.19 16 ALA B C 1
ATOM 1420 O O . ALA B 1 16 ? -13.023 -31.469 -6.34 1 58.19 16 ALA B O 1
ATOM 1421 N N . SER B 1 17 ? -13.164 -33.625 -5.773 1 57.94 17 SER B N 1
ATOM 1422 C CA . SER B 1 17 ? -12.469 -33.469 -4.496 1 57.94 17 SER B CA 1
ATOM 1423 C C . SER B 1 17 ? -11.008 -33.094 -4.703 1 57.94 17 SER B C 1
ATOM 1425 O O . SER B 1 17 ? -10.484 -32.219 -4.008 1 57.94 17 SER B O 1
ATOM 1427 N N . SER B 1 18 ? -10.336 -33.875 -5.668 1 60.09 18 SER B N 1
ATOM 1428 C CA . SER B 1 18 ? -8.938 -33.594 -5.945 1 60.09 18 SER B CA 1
ATOM 1429 C C . SER B 1 18 ? -8.781 -32.188 -6.52 1 60.09 18 SER B C 1
ATOM 1431 O O . SER B 1 18 ? -7.836 -31.453 -6.172 1 60.09 18 SER B O 1
ATOM 1433 N N . ARG B 1 19 ? -9.719 -31.812 -7.242 1 66.06 19 ARG B N 1
ATOM 1434 C CA . ARG B 1 19 ? -9.68 -30.469 -7.824 1 66.06 19 ARG B CA 1
ATOM 1435 C C . ARG B 1 19 ? -9.836 -29.406 -6.75 1 66.06 19 ARG B C 1
ATOM 1437 O O . ARG B 1 19 ? -9.141 -28.391 -6.77 1 66.06 19 ARG B O 1
ATOM 1444 N N . ARG B 1 20 ? -10.781 -29.797 -5.832 1 71.62 20 ARG B N 1
ATOM 1445 C CA . ARG B 1 20 ? -11.008 -28.844 -4.754 1 71.62 20 ARG B CA 1
ATOM 1446 C C . ARG B 1 20 ? -9.766 -28.672 -3.891 1 71.62 20 ARG B C 1
ATOM 1448 O O . ARG B 1 20 ? -9.43 -27.562 -3.482 1 71.62 20 ARG B O 1
ATOM 1455 N N . LYS B 1 21 ? -9.102 -29.797 -3.576 1 76.62 21 LYS B N 1
ATOM 1456 C CA . LYS B 1 21 ? -7.867 -29.75 -2.797 1 76.62 21 LYS B CA 1
ATOM 1457 C C . LYS B 1 21 ? -6.781 -28.969 -3.535 1 76.62 21 LYS B C 1
ATOM 1459 O O . LYS B 1 21 ? -6.02 -28.219 -2.92 1 76.62 21 LYS B O 1
ATOM 1464 N N . GLY B 1 22 ? -6.723 -29.188 -4.809 1 80.19 22 GLY B N 1
ATOM 1465 C CA . GLY B 1 22 ? -5.758 -28.469 -5.625 1 80.19 22 GLY B CA 1
ATOM 1466 C C . GLY B 1 22 ? -5.984 -26.969 -5.637 1 80.19 22 GLY B C 1
ATOM 1467 O O . GLY B 1 22 ? -5.047 -26.188 -5.449 1 80.19 22 GLY B O 1
ATOM 1468 N N . THR B 1 23 ? -7.191 -26.578 -5.695 1 84.56 23 THR B N 1
ATOM 1469 C CA . THR B 1 23 ? -7.539 -25.156 -5.742 1 84.56 23 THR B CA 1
ATOM 1470 C C . THR B 1 23 ? -7.227 -24.484 -4.41 1 84.56 23 THR B C 1
ATOM 1472 O O . THR B 1 23 ? -6.777 -23.344 -4.379 1 84.56 23 THR B O 1
ATOM 1475 N N . ILE B 1 24 ? -7.414 -25.25 -3.363 1 88.06 24 ILE B N 1
ATOM 1476 C CA . ILE B 1 24 ? -7.133 -24.719 -2.035 1 88.06 24 ILE B CA 1
ATOM 1477 C C . ILE B 1 24 ? -5.633 -24.469 -1.891 1 88.06 24 ILE B C 1
ATOM 1479 O O . ILE B 1 24 ? -5.219 -23.406 -1.418 1 88.06 24 ILE B O 1
ATOM 1483 N N . MET B 1 25 ? -4.871 -25.406 -2.357 1 92.88 25 MET B N 1
ATOM 1484 C CA . MET B 1 25 ? -3.422 -25.281 -2.275 1 92.88 25 MET B CA 1
ATOM 1485 C C . MET B 1 25 ? -2.936 -24.125 -3.145 1 92.88 25 MET B C 1
ATOM 1487 O O . MET B 1 25 ? -2.041 -23.375 -2.746 1 92.88 25 MET B O 1
ATOM 1491 N N . LEU B 1 26 ? -3.49 -24 -4.301 1 96.56 26 LEU B N 1
ATOM 1492 C CA . LEU B 1 26 ? -3.139 -22.906 -5.207 1 96.56 26 LEU B CA 1
ATOM 1493 C C . LEU B 1 26 ? -3.471 -21.547 -4.582 1 96.56 26 LEU B C 1
ATOM 1495 O O . LEU B 1 26 ? -2.652 -20.625 -4.613 1 96.56 26 LEU B O 1
ATOM 1499 N N . ASN B 1 27 ? -4.609 -21.484 -3.98 1 96.56 27 ASN B N 1
ATOM 1500 C CA . ASN B 1 27 ? -5.023 -20.234 -3.361 1 96.56 27 ASN B CA 1
ATOM 1501 C C . ASN B 1 27 ? -4.145 -19.891 -2.166 1 96.56 27 ASN B C 1
ATOM 1503 O O . ASN B 1 27 ? -3.885 -18.703 -1.904 1 96.56 27 ASN B O 1
ATOM 1507 N N . GLU B 1 28 ? -3.723 -20.875 -1.466 1 97.44 28 GLU B N 1
ATOM 1508 C CA . GLU B 1 28 ? -2.805 -20.625 -0.356 1 97.44 28 GLU B CA 1
ATOM 1509 C C . GLU B 1 28 ? -1.482 -20.047 -0.848 1 97.44 28 GLU B C 1
ATOM 1511 O O . GLU B 1 28 ? -0.962 -19.094 -0.264 1 97.44 28 GLU B O 1
ATOM 1516 N N . LYS B 1 29 ? -0.974 -20.609 -1.899 1 98.38 29 LYS B N 1
ATOM 1517 C CA . LYS B 1 29 ? 0.27 -20.094 -2.475 1 98.38 29 LYS B CA 1
ATOM 1518 C C . LYS B 1 29 ? 0.086 -18.688 -3.033 1 98.38 29 LYS B C 1
ATOM 1520 O O . LYS B 1 29 ? 0.968 -17.844 -2.893 1 98.38 29 LYS B O 1
ATOM 1525 N N . LEU B 1 30 ? -1.034 -18.469 -3.631 1 98.69 30 LEU B N 1
ATOM 1526 C CA . LEU B 1 30 ? -1.348 -17.141 -4.145 1 98.69 30 LEU B CA 1
ATOM 1527 C C . LEU B 1 30 ? -1.418 -16.125 -3.012 1 98.69 30 LEU B C 1
ATOM 1529 O O . LEU B 1 30 ? -0.966 -14.977 -3.166 1 98.69 30 LEU B O 1
ATOM 1533 N N . ASN B 1 31 ? -1.95 -16.516 -1.931 1 98.75 31 ASN B N 1
ATOM 1534 C CA . ASN B 1 31 ? -2.049 -15.602 -0.8 1 98.75 31 ASN B CA 1
ATOM 1535 C C . ASN B 1 31 ? -0.677 -15.289 -0.212 1 98.75 31 ASN B C 1
ATOM 1537 O O . ASN B 1 31 ? -0.439 -14.172 0.256 1 98.75 31 ASN B O 1
ATOM 1541 N N . VAL B 1 32 ? 0.217 -16.219 -0.207 1 98.75 32 VAL B N 1
ATOM 1542 C CA . VAL B 1 32 ? 1.586 -15.938 0.218 1 98.75 32 VAL B CA 1
ATOM 1543 C C . VAL B 1 32 ? 2.232 -14.938 -0.738 1 98.75 32 VAL B C 1
ATOM 1545 O O . VAL B 1 32 ? 2.867 -13.977 -0.304 1 98.75 32 VAL B O 1
ATOM 1548 N N . LEU B 1 33 ? 2.053 -15.172 -2.025 1 98.88 33 LEU B N 1
ATOM 1549 C CA . LEU B 1 33 ? 2.584 -14.266 -3.033 1 98.88 33 LEU B CA 1
ATOM 1550 C C . LEU B 1 33 ? 1.986 -12.867 -2.875 1 98.88 33 LEU B C 1
ATOM 1552 O O . LEU B 1 33 ? 2.701 -11.867 -2.963 1 98.88 33 LEU B O 1
ATOM 1556 N N . LEU B 1 34 ? 0.656 -12.812 -2.631 1 98.88 34 LEU B N 1
ATOM 1557 C CA . LEU B 1 34 ? -0.034 -11.555 -2.365 1 98.88 34 LEU B CA 1
ATOM 1558 C C . LEU B 1 34 ? 0.603 -10.82 -1.189 1 98.88 34 LEU B C 1
ATOM 1560 O O . LEU B 1 34 ? 0.908 -9.625 -1.286 1 98.88 34 LEU B O 1
ATOM 1564 N N . ALA B 1 35 ? 0.832 -11.539 -0.159 1 98.88 35 ALA B N 1
ATOM 1565 C CA . ALA B 1 35 ? 1.438 -10.961 1.04 1 98.88 35 ALA B CA 1
ATOM 1566 C C . ALA B 1 35 ? 2.857 -10.477 0.758 1 98.88 35 ALA B C 1
ATOM 1568 O O . ALA B 1 35 ? 3.26 -9.414 1.232 1 98.88 35 ALA B O 1
ATOM 1569 N N . ASP B 1 36 ? 3.607 -11.266 0.039 1 98.88 36 ASP B N 1
ATOM 1570 C CA . ASP B 1 36 ? 4.969 -10.875 -0.322 1 98.88 36 ASP B CA 1
ATOM 1571 C C . ASP B 1 36 ? 4.977 -9.555 -1.085 1 98.88 36 ASP B C 1
ATOM 1573 O O . ASP B 1 36 ? 5.773 -8.664 -0.783 1 98.88 36 ASP B O 1
ATOM 1577 N N . TRP B 1 37 ? 4.105 -9.422 -2.072 1 98.88 37 TRP B N 1
ATOM 1578 C CA . TRP B 1 37 ? 4.035 -8.188 -2.85 1 98.88 37 TRP B CA 1
ATOM 1579 C C . TRP B 1 37 ? 3.619 -7.012 -1.97 1 98.88 37 TRP B C 1
ATOM 1581 O O . TRP B 1 37 ? 4.137 -5.902 -2.119 1 98.88 37 TRP B O 1
ATOM 1591 N N . ALA B 1 38 ? 2.674 -7.211 -1.078 1 98.75 38 ALA B N 1
ATOM 1592 C CA . ALA B 1 38 ? 2.191 -6.137 -0.214 1 98.75 38 ALA B CA 1
ATOM 1593 C C . ALA B 1 38 ? 3.303 -5.625 0.695 1 98.75 38 ALA B C 1
ATOM 1595 O O . ALA B 1 38 ? 3.502 -4.414 0.82 1 98.75 38 ALA B O 1
ATOM 1596 N N . VAL B 1 39 ? 4.012 -6.504 1.304 1 98.81 39 VAL B N 1
ATOM 1597 C CA . VAL B 1 39 ? 5.109 -6.109 2.184 1 98.81 39 VAL B CA 1
ATOM 1598 C C . VAL B 1 39 ? 6.234 -5.488 1.358 1 98.81 39 VAL B C 1
ATOM 1600 O O . VAL B 1 39 ? 6.828 -4.488 1.765 1 98.81 39 VAL B O 1
ATOM 1603 N N . ALA B 1 40 ? 6.547 -6.086 0.204 1 98.81 40 ALA B N 1
ATOM 1604 C CA . ALA B 1 40 ? 7.578 -5.531 -0.67 1 98.81 40 ALA B CA 1
ATOM 1605 C C . ALA B 1 40 ? 7.23 -4.109 -1.094 1 98.81 40 ALA B C 1
ATOM 1607 O O . ALA B 1 40 ? 8.109 -3.244 -1.162 1 98.81 40 ALA B O 1
ATOM 1608 N N . HIS B 1 41 ? 5.953 -3.869 -1.401 1 98.75 41 HIS B N 1
ATOM 1609 C CA . HIS B 1 41 ? 5.5 -2.539 -1.796 1 98.75 41 HIS B CA 1
ATOM 1610 C C . HIS B 1 41 ? 5.879 -1.496 -0.75 1 98.75 41 HIS B C 1
ATOM 1612 O O . HIS B 1 41 ? 6.477 -0.469 -1.079 1 98.75 41 HIS B O 1
ATOM 1618 N N . ARG B 1 42 ? 5.586 -1.781 0.446 1 98.56 42 ARG B N 1
ATOM 1619 C CA . ARG B 1 42 ? 5.883 -0.842 1.524 1 98.56 42 ARG B CA 1
ATOM 1620 C C . ARG B 1 42 ? 7.383 -0.732 1.76 1 98.56 42 ARG B C 1
ATOM 1622 O O . ARG B 1 42 ? 7.898 0.356 2.029 1 98.56 42 ARG B O 1
ATOM 1629 N N . LYS B 1 43 ? 8.102 -1.846 1.696 1 98.56 43 LYS B N 1
ATOM 1630 C CA . LYS B 1 43 ? 9.547 -1.841 1.889 1 98.56 43 LYS B CA 1
ATOM 1631 C C . LYS B 1 43 ? 10.242 -1.013 0.812 1 98.56 43 LYS B C 1
ATOM 1633 O O . LYS B 1 43 ? 11.18 -0.273 1.103 1 98.56 43 LYS B O 1
ATOM 1638 N N . LEU B 1 44 ? 9.766 -1.169 -0.404 1 98.69 44 LEU B N 1
ATOM 1639 C CA . LEU B 1 44 ? 10.328 -0.398 -1.509 1 98.69 44 LEU B CA 1
ATOM 1640 C C . LEU B 1 44 ? 10.07 1.093 -1.313 1 98.69 44 LEU B C 1
ATOM 1642 O O . LEU B 1 44 ? 10.93 1.92 -1.644 1 98.69 44 LEU B O 1
ATOM 1646 N N . GLN B 1 45 ? 8.922 1.429 -0.761 1 98.38 45 GLN B N 1
ATOM 1647 C CA . GLN B 1 45 ? 8.641 2.816 -0.408 1 98.38 45 GLN B CA 1
ATOM 1648 C C . GLN B 1 45 ? 9.57 3.305 0.693 1 98.38 45 GLN B C 1
ATOM 1650 O O . GLN B 1 45 ? 10.102 4.418 0.62 1 98.38 45 GLN B O 1
ATOM 1655 N N . ASN B 1 46 ? 9.719 2.49 1.659 1 98.62 46 ASN B N 1
ATOM 1656 C CA . ASN B 1 46 ? 10.688 2.768 2.711 1 98.62 46 ASN B CA 1
ATOM 1657 C C . ASN B 1 46 ? 12.07 3.07 2.133 1 98.62 46 ASN B C 1
ATOM 1659 O O . ASN B 1 46 ? 12.68 4.086 2.469 1 98.62 46 ASN B O 1
ATOM 1663 N N . LEU B 1 47 ? 12.539 2.23 1.238 1 98.56 47 LEU B N 1
ATOM 1664 C CA . LEU B 1 47 ? 13.828 2.42 0.586 1 98.56 47 LEU B CA 1
ATOM 1665 C C . LEU B 1 47 ? 13.852 3.717 -0.214 1 98.56 47 LEU B C 1
ATOM 1667 O O . LEU B 1 47 ? 14.852 4.441 -0.205 1 98.56 47 LEU B O 1
ATOM 1671 N N . HIS B 1 48 ? 12.766 4.008 -0.858 1 98.56 48 HIS B N 1
ATOM 1672 C CA . HIS B 1 48 ? 12.625 5.215 -1.665 1 98.56 48 HIS B CA 1
ATOM 1673 C C . HIS B 1 48 ? 12.781 6.469 -0.813 1 98.56 48 HIS B C 1
ATOM 1675 O O . HIS B 1 48 ? 13.43 7.434 -1.229 1 98.56 48 HIS B O 1
ATOM 1681 N N . TRP B 1 49 ? 12.281 6.473 0.424 1 98.31 49 TRP B N 1
ATOM 1682 C CA . TRP B 1 49 ? 12.297 7.641 1.297 1 98.31 49 TRP B CA 1
ATOM 1683 C C . TRP B 1 49 ? 13.641 7.77 2.006 1 98.31 49 TRP B C 1
ATOM 1685 O O . TRP B 1 49 ? 14.086 8.875 2.309 1 98.31 49 TRP B O 1
ATOM 1695 N N . TYR B 1 50 ? 14.352 6.621 2.156 1 98.12 50 TYR B N 1
ATOM 1696 C CA . TYR B 1 50 ? 15.477 6.656 3.088 1 98.12 50 TYR B CA 1
ATOM 1697 C C . TYR B 1 50 ? 16.797 6.449 2.355 1 98.12 50 TYR B C 1
ATOM 1699 O O . TYR B 1 50 ? 17.859 6.496 2.967 1 98.12 50 TYR B O 1
ATOM 1707 N N . VAL B 1 51 ? 16.719 6.203 1.043 1 97.69 51 VAL B N 1
ATOM 1708 C CA . VAL B 1 51 ? 17.953 6.023 0.274 1 97.69 51 VAL B CA 1
ATOM 1709 C C . VAL B 1 51 ? 18.75 7.324 0.262 1 97.69 51 VAL B C 1
ATOM 1711 O O . VAL B 1 51 ? 18.172 8.414 0.186 1 97.69 51 VAL B O 1
ATOM 1714 N N . LYS B 1 52 ? 20.031 7.172 0.386 1 96.62 52 LYS B N 1
ATOM 1715 C CA . LYS B 1 52 ? 20.938 8.312 0.354 1 96.62 52 LYS B CA 1
ATOM 1716 C C . LYS B 1 52 ? 22.234 7.965 -0.371 1 96.62 52 LYS B C 1
ATOM 1718 O O . LYS B 1 52 ? 22.578 6.789 -0.503 1 96.62 52 LYS B O 1
ATOM 1723 N N . GLY B 1 53 ? 22.875 9.102 -0.939 1 94.19 53 GLY B N 1
ATOM 1724 C CA . GLY B 1 53 ? 24.188 8.914 -1.546 1 94.19 53 GLY B CA 1
ATOM 1725 C C . GLY B 1 53 ? 24.281 9.484 -2.951 1 94.19 53 GLY B C 1
ATOM 1726 O O . GLY B 1 53 ? 23.375 10.18 -3.406 1 94.19 53 GLY B O 1
ATOM 1727 N N . HIS B 1 54 ? 25.328 9.328 -3.682 1 89.56 54 HIS B N 1
ATOM 1728 C CA . HIS B 1 54 ? 25.688 9.969 -4.945 1 89.56 54 HIS B CA 1
ATOM 1729 C C . HIS B 1 54 ? 24.641 9.672 -6.023 1 89.56 54 HIS B C 1
ATOM 1731 O O . HIS B 1 54 ? 24.297 10.555 -6.82 1 89.56 54 HIS B O 1
ATOM 1737 N N . ALA B 1 55 ? 24.047 8.445 -6.004 1 93 55 ALA B N 1
ATOM 1738 C CA . ALA B 1 55 ? 23.078 8.07 -7.027 1 93 55 ALA B CA 1
ATOM 1739 C C . ALA B 1 55 ? 21.656 8.148 -6.488 1 93 55 ALA B C 1
ATOM 1741 O O . ALA B 1 55 ? 20.797 7.352 -6.875 1 93 55 ALA B O 1
ATOM 1742 N N . PHE B 1 56 ? 21.5 9.18 -5.73 1 95.31 56 PHE B N 1
ATOM 1743 C CA . PHE B 1 56 ? 20.219 9.336 -5.047 1 95.31 56 PHE B CA 1
ATOM 1744 C C . PHE B 1 56 ? 19.094 9.531 -6.047 1 95.31 56 PHE B C 1
ATOM 1746 O O . PHE B 1 56 ? 18.062 8.844 -5.98 1 95.31 56 PHE B O 1
ATOM 1753 N N . PHE B 1 57 ? 19.266 10.406 -6.992 1 95.06 57 PHE B N 1
ATOM 1754 C CA . PHE B 1 57 ? 18.172 10.781 -7.883 1 95.06 57 PHE B CA 1
ATOM 1755 C C . PHE B 1 57 ? 17.719 9.594 -8.719 1 95.06 57 PHE B C 1
ATOM 1757 O O . PHE B 1 57 ? 16.516 9.32 -8.828 1 95.06 57 PHE B O 1
ATOM 1764 N N . GLN B 1 58 ? 18.672 8.867 -9.195 1 95.31 58 GLN B N 1
ATOM 1765 C CA . GLN B 1 58 ? 18.359 7.699 -10.016 1 95.31 58 GLN B CA 1
ATOM 1766 C C . GLN B 1 58 ? 17.719 6.594 -9.18 1 95.31 58 GLN B C 1
ATOM 1768 O O . GLN B 1 58 ? 16.703 6.016 -9.578 1 95.31 58 GLN B O 1
ATOM 1773 N N . ALA B 1 59 ? 18.312 6.355 -8.016 1 96.25 59 ALA B N 1
ATOM 1774 C CA . ALA B 1 59 ? 17.797 5.316 -7.129 1 96.25 59 ALA B CA 1
ATOM 1775 C C . ALA B 1 59 ? 16.391 5.656 -6.648 1 96.25 59 ALA B C 1
ATOM 1777 O O . ALA B 1 59 ? 15.516 4.789 -6.605 1 96.25 59 ALA B O 1
ATOM 1778 N N . HIS B 1 60 ? 16.188 6.918 -6.316 1 97.44 60 HIS B N 1
ATOM 1779 C CA . HIS B 1 60 ? 14.906 7.398 -5.816 1 97.44 60 HIS B CA 1
ATOM 1780 C C . HIS B 1 60 ? 13.805 7.18 -6.84 1 97.44 60 HIS B C 1
ATOM 1782 O O . HIS B 1 60 ? 12.734 6.668 -6.504 1 97.44 60 HIS B O 1
ATOM 1788 N N . VAL B 1 61 ? 14.07 7.426 -8.047 1 97.44 61 VAL B N 1
ATOM 1789 C CA . VAL B 1 61 ? 13.102 7.285 -9.133 1 97.44 61 VAL B CA 1
ATOM 1790 C C . VAL B 1 61 ? 12.867 5.805 -9.43 1 97.44 61 VAL B C 1
ATOM 1792 O O . VAL B 1 61 ? 11.727 5.379 -9.617 1 97.44 61 VAL B O 1
ATOM 1795 N N . LYS B 1 62 ? 13.922 5.078 -9.484 1 97.44 62 LYS B N 1
ATOM 1796 C CA . LYS B 1 62 ? 13.805 3.654 -9.789 1 97.44 62 LYS B CA 1
ATOM 1797 C C . LYS B 1 62 ? 12.992 2.928 -8.719 1 97.44 62 LYS B C 1
ATOM 1799 O O . LYS B 1 62 ? 12.18 2.057 -9.031 1 97.44 62 LYS B O 1
ATOM 1804 N N . LEU B 1 63 ? 13.219 3.314 -7.516 1 98.25 63 LEU B N 1
ATOM 1805 C CA . LEU B 1 63 ? 12.492 2.703 -6.41 1 98.25 63 LEU B CA 1
ATOM 1806 C C . LEU B 1 63 ? 11.016 3.076 -6.461 1 98.25 63 LEU B C 1
ATOM 1808 O O . LEU B 1 63 ? 10.156 2.285 -6.062 1 98.25 63 LEU B O 1
ATOM 1812 N N . GLU B 1 64 ? 10.688 4.207 -6.887 1 98.44 64 GLU B N 1
ATOM 1813 C CA . GLU B 1 64 ? 9.297 4.57 -7.121 1 98.44 64 GLU B CA 1
ATOM 1814 C C . GLU B 1 64 ? 8.664 3.67 -8.18 1 98.44 64 GLU B C 1
ATOM 1816 O O . GLU B 1 64 ? 7.539 3.188 -8 1 98.44 64 GLU B O 1
ATOM 1821 N N . GLU B 1 65 ? 9.344 3.471 -9.289 1 98.12 65 GLU B N 1
ATOM 1822 C CA . GLU B 1 65 ? 8.867 2.543 -10.312 1 98.12 65 GLU B CA 1
ATOM 1823 C C . GLU B 1 65 ? 8.586 1.164 -9.727 1 98.12 65 GLU B C 1
ATOM 1825 O O . GLU B 1 65 ? 7.539 0.572 -9.984 1 98.12 65 GLU B O 1
ATOM 1830 N N . PHE B 1 66 ? 9.539 0.746 -8.922 1 98.5 66 PHE B N 1
ATOM 1831 C CA . PHE B 1 66 ? 9.43 -0.579 -8.328 1 98.5 66 PHE B CA 1
ATOM 1832 C C . PHE B 1 66 ? 8.203 -0.669 -7.426 1 98.5 66 PHE B C 1
ATOM 1834 O O . PHE B 1 66 ? 7.418 -1.614 -7.531 1 98.5 66 PHE B O 1
ATOM 1841 N N . TYR B 1 67 ? 8.016 0.332 -6.496 1 98.44 67 TYR B N 1
ATOM 1842 C CA . TYR B 1 67 ? 6.914 0.156 -5.555 1 98.44 67 TYR B CA 1
ATOM 1843 C C . TYR B 1 67 ? 5.57 0.382 -6.238 1 98.44 67 TYR B C 1
ATOM 1845 O O . TYR B 1 67 ? 4.555 -0.174 -5.816 1 98.44 67 TYR B O 1
ATOM 1853 N N . ASP B 1 68 ? 5.523 1.192 -7.363 1 98.12 68 ASP B N 1
ATOM 1854 C CA . ASP B 1 68 ? 4.297 1.296 -8.148 1 98.12 68 ASP B CA 1
ATOM 1855 C C . ASP B 1 68 ? 3.932 -0.048 -8.773 1 98.12 68 ASP B C 1
ATOM 1857 O O . ASP B 1 68 ? 2.775 -0.472 -8.719 1 98.12 68 ASP B O 1
ATOM 1861 N N . GLU B 1 69 ? 4.902 -0.702 -9.328 1 98.31 69 GLU B N 1
ATOM 1862 C CA . GLU B 1 69 ? 4.684 -2.01 -9.945 1 98.31 69 GLU B CA 1
ATOM 1863 C C . GLU B 1 69 ? 4.277 -3.045 -8.898 1 98.31 69 GLU B C 1
ATOM 1865 O O . GLU B 1 69 ? 3.432 -3.9 -9.164 1 98.31 69 GLU B O 1
ATOM 1870 N N . ALA B 1 70 ? 4.906 -2.982 -7.758 1 98.62 70 ALA B N 1
ATOM 1871 C CA . ALA B 1 70 ? 4.559 -3.9 -6.676 1 98.62 70 ALA B CA 1
ATOM 1872 C C . ALA B 1 70 ? 3.1 -3.727 -6.262 1 98.62 70 ALA B C 1
ATOM 1874 O O . ALA B 1 70 ? 2.391 -4.711 -6.031 1 98.62 70 ALA B O 1
ATOM 1875 N N . ASN B 1 71 ? 2.68 -2.463 -6.133 1 98.19 71 ASN B N 1
ATOM 1876 C CA . ASN B 1 71 ? 1.29 -2.197 -5.777 1 98.19 71 ASN B CA 1
ATOM 1877 C C . ASN B 1 71 ? 0.33 -2.742 -6.828 1 98.19 71 ASN B C 1
ATOM 1879 O O . ASN B 1 71 ? -0.73 -3.273 -6.492 1 98.19 71 ASN B O 1
ATOM 1883 N N . GLU B 1 72 ? 0.641 -2.576 -8.094 1 98.06 72 GLU B N 1
ATOM 1884 C CA . GLU B 1 72 ? -0.164 -3.15 -9.172 1 98.06 72 GLU B CA 1
ATOM 1885 C C . GLU B 1 72 ? -0.226 -4.672 -9.062 1 98.06 72 GLU B C 1
ATOM 1887 O O . GLU B 1 72 ? -1.272 -5.273 -9.305 1 98.06 72 GLU B O 1
ATOM 1892 N N . ALA B 1 73 ? 0.881 -5.301 -8.719 1 98.5 73 ALA B N 1
ATOM 1893 C CA . ALA B 1 73 ? 0.943 -6.75 -8.562 1 98.5 73 ALA B CA 1
ATOM 1894 C C . ALA B 1 73 ? 0.039 -7.219 -7.426 1 98.5 73 ALA B C 1
ATOM 1896 O O . ALA B 1 73 ? -0.586 -8.281 -7.52 1 98.5 73 ALA B O 1
ATOM 1897 N N . VAL B 1 74 ? -0.032 -6.434 -6.352 1 98.69 74 VAL B N 1
ATOM 1898 C CA . VAL B 1 74 ? -0.914 -6.762 -5.234 1 98.69 74 VAL B CA 1
ATOM 1899 C C . VAL B 1 74 ? -2.346 -6.926 -5.738 1 98.69 74 VAL B C 1
ATOM 1901 O O . VAL B 1 74 ? -2.988 -7.945 -5.48 1 98.69 74 VAL B O 1
ATOM 1904 N N . ASP B 1 75 ? -2.818 -5.98 -6.438 1 98.06 75 ASP B N 1
ATOM 1905 C CA . ASP B 1 75 ? -4.191 -6.008 -6.93 1 98.06 75 ASP B CA 1
ATOM 1906 C C . ASP B 1 75 ? -4.398 -7.156 -7.914 1 98.06 75 ASP B C 1
ATOM 1908 O O . ASP B 1 75 ? -5.41 -7.855 -7.859 1 98.06 75 ASP B O 1
ATOM 1912 N N . SER B 1 76 ? -3.426 -7.352 -8.82 1 98 76 SER B N 1
ATOM 1913 C CA . SER B 1 76 ? -3.545 -8.391 -9.844 1 98 76 SER B CA 1
ATOM 1914 C C . SER B 1 76 ? -3.625 -9.773 -9.211 1 98 76 SER B C 1
ATOM 1916 O O . SER B 1 76 ? -4.426 -10.609 -9.641 1 98 76 SER B O 1
ATOM 1918 N N . VAL B 1 77 ? -2.828 -10.031 -8.227 1 98.75 77 VAL B N 1
ATOM 1919 C CA . VAL B 1 77 ? -2.812 -11.336 -7.574 1 98.75 77 VAL B CA 1
ATOM 1920 C C . VAL B 1 77 ? -4.102 -11.531 -6.781 1 98.75 77 VAL B C 1
ATOM 1922 O O . VAL B 1 77 ? -4.695 -12.617 -6.809 1 98.75 77 VAL B O 1
ATOM 1925 N N . ALA B 1 78 ? -4.551 -10.492 -6.094 1 98.62 78 ALA B N 1
ATOM 1926 C CA . ALA B 1 78 ? -5.801 -10.578 -5.344 1 98.62 78 ALA B CA 1
ATOM 1927 C C . ALA B 1 78 ? -6.969 -10.922 -6.266 1 98.62 78 ALA B C 1
ATOM 1929 O O . ALA B 1 78 ? -7.82 -11.742 -5.922 1 98.62 78 ALA B O 1
ATOM 1930 N N . GLU B 1 79 ? -6.992 -10.297 -7.398 1 97.19 79 GLU B N 1
ATOM 1931 C CA . GLU B 1 79 ? -8.07 -10.547 -8.352 1 97.19 79 GLU B CA 1
ATOM 1932 C C . GLU B 1 79 ? -8.047 -11.984 -8.852 1 97.19 79 GLU B C 1
ATOM 1934 O O . GLU B 1 79 ? -9.102 -12.594 -9.062 1 97.19 79 GLU B O 1
ATOM 1939 N N . LEU B 1 80 ? -6.859 -12.555 -9.055 1 98 80 LEU B N 1
ATOM 1940 C CA . LEU B 1 80 ? -6.746 -13.953 -9.438 1 98 80 LEU B CA 1
ATOM 1941 C C . LEU B 1 80 ? -7.348 -14.859 -8.367 1 98 80 LEU B C 1
ATOM 1943 O O . LEU B 1 80 ? -8.047 -15.828 -8.688 1 98 80 LEU B O 1
ATOM 1947 N N . ILE B 1 81 ? -7.031 -14.578 -7.145 1 98.19 81 ILE B N 1
ATOM 1948 C CA . ILE B 1 81 ? -7.562 -15.367 -6.035 1 98.19 81 ILE B CA 1
ATOM 1949 C C . ILE B 1 81 ? -9.086 -15.328 -6.051 1 98.19 81 ILE B C 1
ATOM 1951 O O . ILE B 1 81 ? -9.742 -16.359 -5.926 1 98.19 81 ILE B O 1
ATOM 1955 N N . LEU B 1 82 ? -9.609 -14.109 -6.258 1 96.88 82 LEU B N 1
ATOM 1956 C CA . LEU B 1 82 ? -11.055 -13.945 -6.309 1 96.88 82 LEU B CA 1
ATOM 1957 C C . LEU B 1 82 ? -11.656 -14.734 -7.473 1 96.88 82 LEU B C 1
ATOM 1959 O O . LEU B 1 82 ? -12.656 -15.43 -7.305 1 96.88 82 LEU B O 1
ATOM 1963 N N . MET B 1 83 ? -11.016 -14.672 -8.633 1 95.62 83 MET B N 1
ATOM 1964 C CA . MET B 1 83 ? -11.5 -15.359 -9.828 1 95.62 83 MET B CA 1
ATOM 1965 C C . MET B 1 83 ? -11.469 -16.875 -9.641 1 95.62 83 MET B C 1
ATOM 1967 O O . MET B 1 83 ? -12.25 -17.594 -10.258 1 95.62 83 MET B O 1
ATOM 1971 N N . ASN B 1 84 ? -10.609 -17.344 -8.734 1 95.56 84 ASN B N 1
ATOM 1972 C CA . ASN B 1 84 ? -10.484 -18.766 -8.445 1 95.56 84 ASN B CA 1
ATOM 1973 C C . ASN B 1 84 ? -11.391 -19.188 -7.285 1 95.56 84 ASN B C 1
ATOM 1975 O O . ASN B 1 84 ? -11.25 -20.281 -6.746 1 95.56 84 ASN B O 1
ATOM 1979 N N . GLY B 1 85 ? -12.211 -18.297 -6.84 1 94.44 85 GLY B N 1
ATOM 1980 C CA . GLY B 1 85 ? -13.156 -18.594 -5.773 1 94.44 85 GLY B CA 1
ATOM 1981 C C . GLY B 1 85 ? -12.531 -18.547 -4.391 1 94.44 85 GLY B C 1
ATOM 1982 O O . GLY B 1 85 ? -13.094 -19.062 -3.43 1 94.44 85 GLY B O 1
ATOM 1983 N N . GLY B 1 86 ? -11.297 -17.984 -4.305 1 96.5 86 GLY B N 1
ATOM 1984 C CA . GLY B 1 86 ? -10.617 -17.875 -3.021 1 96.5 86 GLY B CA 1
ATOM 1985 C C . GLY B 1 86 ? -10.875 -16.547 -2.324 1 96.5 86 GLY B C 1
ATOM 1986 O O . GLY B 1 86 ? -11.742 -15.781 -2.744 1 96.5 86 GLY B O 1
ATOM 1987 N N . LYS B 1 87 ? -10.211 -16.391 -1.188 1 97.38 87 LYS B N 1
ATOM 1988 C CA . LYS B 1 87 ? -10.289 -15.188 -0.377 1 97.38 87 LYS B CA 1
ATOM 1989 C C . LYS B 1 87 ? -8.914 -14.555 -0.185 1 97.38 87 LYS B C 1
ATOM 1991 O O . LYS B 1 87 ? -8.102 -15.055 0.596 1 97.38 87 LYS B O 1
ATOM 1996 N N . PRO B 1 88 ? -8.703 -13.438 -0.884 1 98.56 88 PRO B N 1
ATOM 1997 C CA . PRO B 1 88 ? -7.398 -12.805 -0.701 1 98.56 88 PRO B CA 1
ATOM 1998 C C . PRO B 1 88 ? -7.223 -12.203 0.694 1 98.56 88 PRO B C 1
ATOM 2000 O O . PRO B 1 88 ? -8.172 -11.672 1.265 1 98.56 88 PRO B O 1
ATOM 2003 N N . LEU B 1 89 ? -5.984 -12.359 1.208 1 98.56 89 LEU B N 1
ATOM 2004 C CA . LEU B 1 89 ? -5.621 -11.586 2.387 1 98.56 89 LEU B CA 1
ATOM 2005 C C . LEU B 1 89 ? -5.762 -10.086 2.115 1 98.56 89 LEU B C 1
ATOM 2007 O O . LEU B 1 89 ? -5.461 -9.625 1.015 1 98.56 89 LEU B O 1
ATOM 2011 N N . ALA B 1 90 ? -6.207 -9.344 3.141 1 97.62 90 ALA B N 1
ATOM 2012 C CA . ALA B 1 90 ? -6.539 -7.969 2.793 1 97.62 90 ALA B CA 1
ATOM 2013 C C . ALA B 1 90 ? -6.258 -7.023 3.959 1 97.62 90 ALA B C 1
ATOM 2015 O O . ALA B 1 90 ? -6.867 -5.957 4.062 1 97.62 90 ALA B O 1
ATOM 2016 N N . SER B 1 91 ? -5.371 -7.406 4.871 1 97.81 91 SER B N 1
ATOM 2017 C CA . SER B 1 91 ? -4.949 -6.527 5.953 1 97.81 91 SER B CA 1
ATOM 2018 C C . SER B 1 91 ? -3.441 -6.609 6.18 1 97.81 91 SER B C 1
ATOM 2020 O O . SER B 1 91 ? -2.811 -7.609 5.824 1 97.81 91 SER B O 1
ATOM 2022 N N . MET B 1 92 ? -2.908 -5.578 6.816 1 98.44 92 MET B N 1
ATOM 2023 C CA . MET B 1 92 ? -1.475 -5.555 7.094 1 98.44 92 MET B CA 1
ATOM 2024 C C . MET B 1 92 ? -1.089 -6.672 8.062 1 98.44 92 MET B C 1
ATOM 2026 O O . MET B 1 92 ? -0.038 -7.297 7.902 1 98.44 92 MET B O 1
ATOM 2030 N N . LYS B 1 93 ? -1.923 -6.922 9.031 1 97.69 93 LYS B N 1
ATOM 2031 C CA . LYS B 1 93 ? -1.66 -8 9.977 1 97.69 93 LYS B CA 1
ATOM 2032 C C . LYS B 1 93 ? -1.562 -9.344 9.258 1 97.69 93 LYS B C 1
ATOM 2034 O O . LYS B 1 93 ? -0.628 -10.117 9.492 1 97.69 93 LYS B O 1
ATOM 2039 N N . GLU B 1 94 ? -2.521 -9.602 8.398 1 98.25 94 GLU B N 1
ATOM 2040 C CA . GLU B 1 94 ? -2.521 -10.844 7.637 1 98.25 94 GLU B CA 1
ATOM 2041 C C . GLU B 1 94 ? -1.286 -10.945 6.746 1 98.25 94 GLU B C 1
ATOM 2043 O O . GLU B 1 94 ? -0.683 -12.016 6.633 1 98.25 94 GLU B O 1
ATOM 2048 N N . TYR B 1 95 ? -0.96 -9.82 6.07 1 98.62 95 TYR B N 1
ATOM 2049 C CA . TYR B 1 95 ? 0.202 -9.812 5.188 1 98.62 95 TYR B CA 1
ATOM 2050 C C . TYR B 1 95 ? 1.477 -10.125 5.961 1 98.62 95 TYR B C 1
ATOM 2052 O O . TYR B 1 95 ? 2.287 -10.953 5.531 1 98.62 95 TYR B O 1
ATOM 2060 N N . LEU B 1 96 ? 1.625 -9.508 7.125 1 98.44 96 LEU B N 1
ATOM 2061 C CA . LEU B 1 96 ? 2.828 -9.703 7.93 1 98.44 96 LEU B CA 1
ATOM 2062 C C . LEU B 1 96 ? 2.928 -11.141 8.414 1 98.44 96 LEU B C 1
ATOM 2064 O O . LEU B 1 96 ? 4.027 -11.688 8.523 1 98.44 96 LEU B O 1
ATOM 2068 N N . ASP B 1 97 ? 1.838 -11.773 8.648 1 98.19 97 ASP B N 1
ATOM 2069 C CA . ASP B 1 97 ? 1.803 -13.148 9.141 1 98.19 97 ASP B CA 1
ATOM 2070 C C . ASP B 1 97 ? 2.17 -14.141 8.039 1 98.19 97 ASP B C 1
ATOM 2072 O O . ASP B 1 97 ? 2.74 -15.195 8.312 1 98.19 97 ASP B O 1
ATOM 2076 N N . ALA B 1 98 ? 1.923 -13.82 6.809 1 98.5 98 ALA B N 1
ATOM 2077 C CA . ALA B 1 98 ? 1.996 -14.805 5.734 1 98.5 98 ALA B CA 1
ATOM 2078 C C . ALA B 1 98 ? 3.236 -14.578 4.871 1 98.5 98 ALA B C 1
ATOM 2080 O O . ALA B 1 98 ? 3.697 -15.5 4.191 1 98.5 98 ALA B O 1
ATOM 2081 N N . SER B 1 99 ? 3.787 -13.359 4.852 1 98.75 99 SER B N 1
ATOM 2082 C CA . SER B 1 99 ? 4.785 -12.953 3.869 1 98.75 99 SER B CA 1
ATOM 2083 C C . SER B 1 99 ? 6.148 -13.555 4.18 1 98.75 99 SE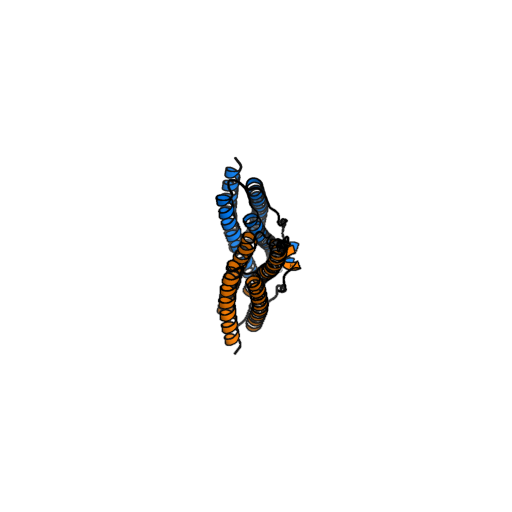R B C 1
ATOM 2085 O O . SER B 1 99 ? 6.555 -13.625 5.34 1 98.75 99 SER B O 1
ATOM 2087 N N . ASN B 1 100 ? 6.883 -13.883 3.143 1 98.38 100 ASN B N 1
ATOM 2088 C CA . ASN B 1 100 ? 8.297 -14.242 3.248 1 98.38 100 ASN B CA 1
ATOM 2089 C C . ASN B 1 100 ? 9.195 -13.008 3.209 1 98.38 100 ASN B C 1
ATOM 2091 O O . ASN B 1 100 ? 10.359 -13.078 3.594 1 98.38 100 ASN B O 1
ATOM 2095 N N . VAL B 1 101 ? 8.727 -11.938 2.652 1 98.5 101 VAL B N 1
ATOM 2096 C CA . VAL B 1 101 ? 9.445 -10.672 2.662 1 98.5 101 VAL B CA 1
ATOM 2097 C C . VAL B 1 101 ? 9.359 -10.039 4.047 1 98.5 101 VAL B C 1
ATOM 2099 O O . VAL B 1 101 ? 8.289 -10.023 4.664 1 98.5 101 VAL B O 1
ATOM 2102 N N . VAL B 1 102 ? 10.453 -9.531 4.512 1 97.62 102 VAL B N 1
ATOM 2103 C CA . VAL B 1 102 ? 10.516 -8.969 5.855 1 97.62 102 VAL B CA 1
ATOM 2104 C C . VAL B 1 102 ? 10.609 -7.445 5.777 1 97.62 102 VAL B C 1
ATOM 2106 O O . VAL B 1 102 ? 11.297 -6.906 4.91 1 97.62 102 VAL B O 1
ATOM 2109 N N . GLU B 1 103 ? 9.938 -6.82 6.688 1 97.94 103 GLU B N 1
ATOM 2110 C CA . GLU B 1 103 ? 9.961 -5.359 6.742 1 97.94 103 GLU B CA 1
ATOM 2111 C C . GLU B 1 103 ? 11.359 -4.844 7.078 1 97.94 103 GLU B C 1
ATOM 2113 O O . GLU B 1 103 ? 12.195 -5.59 7.59 1 97.94 103 GLU B O 1
ATOM 2118 N N . ARG B 1 104 ? 11.5 -3.639 6.754 1 96.31 104 ARG B N 1
ATOM 2119 C CA . ARG B 1 104 ? 12.758 -2.965 7.074 1 96.31 104 ARG B CA 1
ATOM 2120 C C . ARG B 1 104 ? 12.531 -1.833 8.07 1 96.31 104 ARG B C 1
ATOM 2122 O O . ARG B 1 104 ? 11.477 -1.196 8.07 1 96.31 104 ARG B O 1
ATOM 2129 N N . GLU B 1 105 ? 13.578 -1.61 8.867 1 93.88 105 GLU B N 1
ATOM 2130 C CA . GLU B 1 105 ? 13.539 -0.471 9.781 1 93.88 105 GLU B CA 1
ATOM 2131 C C . GLU B 1 105 ? 13.562 0.85 9.016 1 93.88 105 GLU B C 1
ATOM 2133 O O . GLU B 1 105 ? 14.094 0.917 7.906 1 93.88 105 GLU B O 1
ATOM 2138 N N . SER B 1 106 ? 13 1.864 9.641 1 95.12 106 SER B N 1
ATOM 2139 C CA . SER B 1 106 ? 12.969 3.193 9.039 1 95.12 106 SER B CA 1
ATOM 2140 C C . SER B 1 106 ? 14.258 3.959 9.328 1 95.12 106 SER B C 1
ATOM 2142 O O . SER B 1 106 ? 14.32 4.75 10.273 1 95.12 106 SER B O 1
ATOM 2144 N N . ASP B 1 107 ? 15.234 3.686 8.555 1 95.44 107 ASP B N 1
ATOM 2145 C CA . ASP B 1 107 ? 16.531 4.328 8.727 1 95.44 107 ASP B CA 1
ATOM 2146 C C . ASP B 1 107 ? 17.234 4.516 7.387 1 95.44 107 ASP B C 1
ATOM 2148 O O . ASP B 1 107 ? 16.953 3.793 6.426 1 95.44 107 ASP B O 1
ATOM 2152 N N . PHE B 1 108 ? 18.109 5.473 7.375 1 97.31 108 PHE B N 1
ATOM 2153 C CA . PHE B 1 108 ? 18.812 5.777 6.133 1 97.31 108 PHE B CA 1
ATOM 2154 C C . PHE B 1 108 ? 19.656 4.59 5.68 1 97.31 108 PHE B C 1
ATOM 2156 O O . PHE B 1 108 ? 20.125 3.805 6.504 1 97.31 108 PHE B O 1
ATOM 2163 N N . ILE B 1 109 ? 19.844 4.504 4.375 1 97.56 109 ILE B N 1
ATOM 2164 C CA . ILE B 1 109 ? 20.547 3.387 3.752 1 97.56 109 ILE B CA 1
ATOM 2165 C C . ILE B 1 109 ? 21.234 3.861 2.479 1 97.56 109 ILE B C 1
ATOM 2167 O O . ILE B 1 109 ? 20.719 4.723 1.763 1 97.56 109 ILE B O 1
ATOM 2171 N N . SER B 1 110 ? 22.391 3.295 2.176 1 97.5 110 SER B N 1
ATOM 2172 C CA . SER B 1 110 ? 23.094 3.652 0.948 1 97.5 110 SER B CA 1
ATOM 2173 C C . SER B 1 110 ? 22.359 3.127 -0.282 1 97.5 110 SER B C 1
ATOM 2175 O O . SER B 1 110 ? 21.625 2.139 -0.201 1 97.5 110 SER B O 1
ATOM 2177 N N . VAL B 1 111 ? 22.609 3.709 -1.425 1 96.69 111 VAL B N 1
ATOM 2178 C CA . VAL B 1 111 ? 22.016 3.275 -2.682 1 96.69 111 VAL B CA 1
ATOM 2179 C C . VAL B 1 111 ? 22.359 1.812 -2.941 1 96.69 111 VAL B C 1
ATOM 2181 O O . VAL B 1 111 ? 21.484 1.011 -3.277 1 96.69 111 VAL B O 1
ATOM 2184 N N . ASN B 1 112 ? 23.609 1.512 -2.77 1 95.88 112 ASN B N 1
ATOM 2185 C CA . ASN B 1 112 ? 24.047 0.143 -3.021 1 95.88 112 ASN B CA 1
ATOM 2186 C C . ASN B 1 112 ? 23.312 -0.854 -2.133 1 95.88 112 ASN B C 1
ATOM 2188 O O . ASN B 1 112 ? 22.812 -1.878 -2.613 1 95.88 112 ASN B O 1
ATOM 2192 N N . ASP B 1 113 ? 23.188 -0.569 -0.91 1 96.94 113 ASP B N 1
ATOM 2193 C CA . ASP B 1 113 ? 22.531 -1.472 0.025 1 96.94 113 ASP B CA 1
ATOM 2194 C C . ASP B 1 113 ? 21.031 -1.56 -0.269 1 96.94 113 ASP B C 1
ATOM 2196 O O . ASP B 1 113 ? 20.422 -2.627 -0.133 1 96.94 113 ASP B O 1
ATOM 2200 N N . ALA B 1 114 ? 20.422 -0.428 -0.621 1 97.56 114 ALA B N 1
ATOM 2201 C CA . ALA B 1 114 ? 19 -0.404 -0.971 1 97.56 114 ALA B CA 1
ATOM 2202 C C . ALA B 1 114 ? 18.719 -1.307 -2.166 1 97.56 114 ALA B C 1
ATOM 2204 O O . ALA B 1 114 ? 17.781 -2.105 -2.139 1 97.56 114 ALA B O 1
ATOM 2205 N N . MET B 1 115 ? 19.562 -1.209 -3.18 1 97 115 MET B N 1
ATOM 2206 C CA . MET B 1 115 ? 19.375 -2.016 -4.383 1 97 115 MET B CA 1
ATOM 2207 C C . MET B 1 115 ? 19.609 -3.494 -4.086 1 97 115 MET B C 1
ATOM 2209 O O . MET B 1 115 ? 18.922 -4.355 -4.637 1 97 115 MET B O 1
ATOM 2213 N N . THR B 1 116 ? 20.531 -3.734 -3.227 1 97.19 116 THR B N 1
ATOM 2214 C CA . THR B 1 116 ? 20.797 -5.109 -2.822 1 97.19 116 THR B CA 1
ATOM 2215 C C . THR B 1 116 ? 19.594 -5.711 -2.111 1 97.19 116 THR B C 1
ATOM 2217 O O . THR B 1 116 ? 19.234 -6.863 -2.367 1 97.19 116 THR B O 1
ATOM 2220 N N . GLN B 1 117 ? 18.984 -4.973 -1.256 1 97.62 117 GLN B N 1
ATOM 2221 C CA . GLN B 1 117 ? 17.781 -5.453 -0.559 1 97.62 117 GLN B CA 1
ATOM 2222 C C . GLN B 1 117 ? 16.641 -5.676 -1.531 1 97.62 117 GLN B C 1
ATOM 2224 O O . GLN B 1 117 ? 15.93 -6.688 -1.445 1 97.62 117 GLN B O 1
ATOM 2229 N N . ALA B 1 118 ? 16.469 -4.711 -2.461 1 98.19 118 ALA B N 1
ATOM 2230 C CA . ALA B 1 118 ? 15.406 -4.859 -3.459 1 98.19 118 ALA B CA 1
ATOM 2231 C C . ALA B 1 118 ? 15.625 -6.117 -4.301 1 98.19 118 ALA B C 1
ATOM 2233 O O . ALA B 1 118 ? 14.68 -6.875 -4.547 1 98.19 118 ALA B O 1
ATOM 2234 N N . LYS B 1 119 ? 16.828 -6.328 -4.68 1 98.12 119 LYS B N 1
ATOM 2235 C CA . LYS B 1 119 ? 17.188 -7.5 -5.48 1 98.12 119 LYS B CA 1
ATOM 2236 C C . LYS B 1 119 ? 16.859 -8.789 -4.734 1 98.12 119 LYS B C 1
ATOM 2238 O O . LYS B 1 119 ? 16.266 -9.711 -5.301 1 98.12 119 LYS B O 1
ATOM 2243 N N . ALA B 1 120 ? 17.234 -8.844 -3.51 1 98.25 120 ALA B N 1
ATOM 2244 C CA . ALA B 1 120 ? 17 -10.039 -2.697 1 98.25 120 ALA B CA 1
ATOM 2245 C C . ALA B 1 120 ? 15.516 -10.336 -2.572 1 98.25 120 ALA B C 1
ATOM 2247 O O . ALA B 1 120 ? 15.094 -11.492 -2.674 1 98.25 120 ALA B O 1
ATOM 2248 N N . ASP B 1 121 ? 14.742 -9.344 -2.322 1 98.5 121 ASP B N 1
ATOM 2249 C CA . ASP B 1 121 ? 13.297 -9.531 -2.221 1 98.5 121 ASP B CA 1
ATOM 2250 C C . ASP B 1 121 ? 12.711 -10 -3.549 1 98.5 121 ASP B C 1
ATOM 2252 O O . ASP B 1 121 ? 11.82 -10.852 -3.57 1 98.5 121 ASP B O 1
ATOM 2256 N N . TYR B 1 122 ? 13.164 -9.43 -4.695 1 98.69 122 TYR B N 1
ATOM 2257 C CA . TYR B 1 122 ? 12.664 -9.828 -6.004 1 98.69 122 TYR B CA 1
ATOM 2258 C C . TYR B 1 122 ? 13.031 -11.266 -6.316 1 98.69 122 TYR B C 1
ATOM 2260 O O . TYR B 1 122 ? 12.266 -11.992 -6.957 1 98.69 122 TYR B O 1
ATOM 2268 N N . GLU B 1 123 ? 14.203 -11.695 -5.863 1 98.56 123 GLU B N 1
ATOM 2269 C CA . GLU B 1 123 ? 14.578 -13.102 -6.023 1 98.56 123 GLU B CA 1
ATOM 2270 C C . GLU B 1 123 ? 13.641 -14.008 -5.238 1 98.56 123 GLU B C 1
ATOM 2272 O O . GLU B 1 123 ? 13.227 -15.062 -5.73 1 98.56 123 GLU B O 1
ATOM 2277 N N . LEU B 1 124 ? 13.344 -13.609 -4.051 1 98.75 124 LEU B N 1
ATOM 2278 C CA . LEU B 1 124 ? 12.422 -14.359 -3.211 1 98.75 124 LEU B CA 1
ATOM 2279 C C . LEU B 1 124 ? 11.039 -14.438 -3.859 1 98.75 124 LEU B C 1
ATOM 2281 O O . LEU B 1 124 ? 10.445 -15.516 -3.938 1 98.75 124 LEU B O 1
ATOM 2285 N N . ILE B 1 125 ? 10.57 -13.352 -4.371 1 98.81 125 ILE B N 1
ATOM 2286 C CA . ILE B 1 125 ? 9.242 -13.289 -4.98 1 98.81 125 ILE B CA 1
ATOM 2287 C C . ILE B 1 125 ? 9.227 -14.102 -6.27 1 98.81 125 ILE B C 1
ATOM 2289 O O . ILE B 1 125 ? 8.242 -14.773 -6.578 1 98.81 125 ILE B O 1
ATOM 2293 N N . LEU B 1 126 ? 10.305 -14.039 -7.027 1 98.75 126 LEU B N 1
ATOM 2294 C CA . LEU B 1 126 ? 10.398 -14.844 -8.234 1 98.75 126 LEU B CA 1
ATOM 2295 C C . LEU B 1 126 ? 10.258 -16.328 -7.906 1 98.75 126 LEU B C 1
ATOM 2297 O O . LEU B 1 126 ? 9.57 -17.062 -8.625 1 98.75 126 LEU B O 1
ATOM 2301 N N . ALA B 1 127 ? 10.875 -16.766 -6.852 1 98.69 127 ALA B N 1
ATOM 2302 C CA . ALA B 1 127 ? 10.75 -18.156 -6.422 1 98.69 127 ALA B CA 1
ATOM 2303 C C . ALA B 1 127 ? 9.305 -18.5 -6.082 1 98.69 127 ALA B C 1
ATOM 2305 O O . ALA B 1 127 ? 8.805 -19.562 -6.445 1 98.69 127 ALA B O 1
ATOM 2306 N N . ASP B 1 128 ? 8.648 -17.594 -5.402 1 98.56 128 ASP B N 1
ATOM 2307 C CA . ASP B 1 128 ? 7.246 -17.812 -5.055 1 98.56 128 ASP B CA 1
ATOM 2308 C C . ASP B 1 128 ? 6.371 -17.844 -6.309 1 98.56 128 ASP B C 1
ATOM 2310 O O . ASP B 1 128 ? 5.445 -18.641 -6.402 1 98.56 128 ASP B O 1
ATOM 2314 N N . VAL B 1 129 ? 6.652 -16.938 -7.258 1 98.81 129 VAL B N 1
ATOM 2315 C CA . VAL B 1 129 ? 5.926 -16.906 -8.523 1 98.81 129 VAL B CA 1
ATOM 2316 C C . VAL B 1 129 ? 6.066 -18.25 -9.242 1 98.81 129 VAL B C 1
ATOM 2318 O O . VAL B 1 129 ? 5.082 -18.797 -9.742 1 98.81 129 VAL B O 1
ATOM 2321 N N . LYS B 1 130 ? 7.234 -18.766 -9.266 1 98.69 130 LYS B N 1
ATOM 2322 C CA . LYS B 1 130 ? 7.484 -20.047 -9.922 1 98.69 130 LYS B CA 1
ATOM 2323 C C . LYS B 1 130 ? 6.75 -21.172 -9.211 1 98.69 130 LYS B C 1
ATOM 2325 O O . LYS B 1 130 ? 6.227 -22.078 -9.867 1 98.69 130 LYS B O 1
ATOM 2330 N N . ALA B 1 131 ? 6.727 -21.125 -7.918 1 98.44 131 ALA B N 1
ATOM 2331 C CA . ALA B 1 131 ? 5.992 -22.125 -7.156 1 98.44 131 ALA B CA 1
ATOM 2332 C C . ALA B 1 131 ? 4.5 -22.078 -7.473 1 98.44 131 ALA B C 1
ATOM 2334 O O . ALA B 1 131 ? 3.85 -23.109 -7.605 1 98.44 131 ALA B O 1
ATOM 2335 N N . VAL B 1 132 ? 3.953 -20.906 -7.527 1 98.62 132 VAL B N 1
ATOM 2336 C CA . VAL B 1 132 ? 2.549 -20.75 -7.887 1 98.62 132 VAL B CA 1
ATOM 2337 C C . VAL B 1 132 ? 2.307 -21.281 -9.289 1 98.62 132 VAL B C 1
ATOM 2339 O O . VAL B 1 132 ? 1.323 -22 -9.531 1 98.62 132 VAL B O 1
ATOM 2342 N N . LYS B 1 133 ? 3.191 -20.922 -10.203 1 98.62 133 LYS B N 1
ATOM 2343 C CA . LYS B 1 133 ? 3.035 -21.391 -11.578 1 98.62 133 LYS B CA 1
ATOM 2344 C C . LYS B 1 133 ? 3.018 -22.922 -11.641 1 98.62 133 LYS B C 1
ATOM 2346 O O . LYS B 1 133 ? 2.178 -23.5 -12.32 1 98.62 133 LYS B O 1
ATOM 2351 N N . ASP B 1 134 ? 3.963 -23.547 -10.945 1 98.25 134 ASP B N 1
ATOM 2352 C CA . ASP B 1 134 ? 4.027 -25 -10.914 1 98.25 134 ASP B CA 1
ATOM 2353 C C . ASP B 1 134 ? 2.713 -25.594 -10.422 1 98.25 134 ASP B C 1
ATOM 2355 O O . ASP B 1 134 ? 2.201 -26.562 -11 1 98.25 134 ASP B O 1
ATOM 2359 N N . ALA B 1 135 ? 2.188 -25.047 -9.336 1 97.75 135 ALA B N 1
ATOM 2360 C CA . ALA B 1 135 ? 0.917 -25.516 -8.781 1 97.75 135 ALA B CA 1
ATOM 2361 C C . ALA B 1 135 ? -0.218 -25.312 -9.781 1 97.75 135 ALA B C 1
ATOM 2363 O O . ALA B 1 135 ? -1.08 -26.188 -9.93 1 97.75 135 ALA B O 1
ATOM 2364 N N . ALA B 1 136 ? -0.255 -24.188 -10.453 1 98.06 136 ALA B N 1
ATOM 2365 C CA . ALA B 1 136 ? -1.283 -23.891 -11.445 1 98.06 136 ALA B CA 1
ATOM 2366 C C . ALA B 1 136 ? -1.221 -24.875 -12.609 1 98.06 136 ALA B C 1
ATOM 2368 O O . ALA B 1 136 ? -2.254 -25.359 -13.078 1 98.06 136 ALA B O 1
ATOM 2369 N N . ASP B 1 137 ? -0.007 -25.125 -13.039 1 97.38 137 ASP B N 1
ATOM 2370 C CA . ASP B 1 137 ? 0.185 -26.062 -14.141 1 97.38 137 ASP B CA 1
ATOM 2371 C C . ASP B 1 137 ? -0.273 -27.469 -13.75 1 97.38 137 ASP B C 1
ATOM 2373 O O . ASP B 1 137 ? -0.907 -28.172 -14.547 1 97.38 137 ASP B O 1
ATOM 2377 N N . GLU B 1 138 ? 0.002 -27.859 -12.562 1 96.25 138 GLU B N 1
ATOM 2378 C CA . GLU B 1 138 ? -0.4 -29.172 -12.07 1 96.25 138 GLU B CA 1
ATOM 2379 C C . GLU B 1 138 ? -1.92 -29.312 -12.055 1 96.25 138 GLU B C 1
ATOM 2381 O O . GLU B 1 138 ? -2.451 -30.391 -12.328 1 96.25 138 GLU B O 1
ATOM 2386 N N . GLU B 1 139 ? -2.605 -28.25 -11.844 1 93.44 139 GLU B N 1
ATOM 2387 C CA . GLU B 1 139 ? -4.059 -28.312 -11.742 1 93.44 139 GLU B CA 1
ATOM 2388 C C . GLU B 1 139 ? -4.719 -27.906 -13.062 1 93.44 139 GLU B C 1
ATOM 2390 O O . GLU B 1 139 ? -5.949 -27.891 -13.164 1 93.44 139 GLU B O 1
ATOM 2395 N N . GLY B 1 140 ? -3.924 -27.562 -13.977 1 95.88 140 GLY B N 1
ATOM 2396 C CA . GLY B 1 140 ? -4.441 -27.172 -15.273 1 95.88 140 GLY B CA 1
ATOM 2397 C C . GLY B 1 140 ? -5.109 -25.812 -15.266 1 95.88 140 GLY B C 1
ATOM 2398 O O . GLY B 1 140 ? -6.039 -25.562 -16.047 1 95.88 140 GLY B O 1
ATOM 2399 N N . ASN B 1 141 ? -4.766 -25.016 -14.375 1 97.44 141 ASN B N 1
ATOM 2400 C CA . ASN B 1 141 ? -5.273 -23.656 -14.305 1 97.44 141 ASN B CA 1
ATOM 2401 C C . ASN B 1 141 ? -4.496 -22.719 -15.227 1 97.44 141 ASN B C 1
ATOM 2403 O O . ASN B 1 141 ? -3.512 -22.109 -14.805 1 97.44 141 ASN B O 1
ATOM 2407 N N . ALA B 1 142 ? -4.918 -22.469 -16.422 1 97.19 142 ALA B N 1
ATOM 2408 C CA . ALA B 1 142 ? -4.203 -21.719 -17.453 1 97.19 142 ALA B CA 1
ATOM 2409 C C . ALA B 1 142 ? -4.176 -20.234 -17.125 1 97.19 142 ALA B C 1
ATOM 2411 O O . ALA B 1 142 ? -3.203 -19.547 -17.438 1 97.19 142 ALA B O 1
ATOM 2412 N N . LEU B 1 143 ? -5.254 -19.766 -16.547 1 97.25 143 LEU B N 1
ATOM 2413 C CA . LEU B 1 143 ? -5.352 -18.359 -16.203 1 97.25 143 LEU B CA 1
ATOM 2414 C C . LEU B 1 143 ? -4.234 -17.953 -15.25 1 97.25 143 LEU B C 1
ATOM 2416 O O . LEU B 1 143 ? -3.496 -17 -15.523 1 97.25 143 LEU B O 1
ATOM 2420 N N . VAL B 1 144 ? -4.094 -18.672 -14.172 1 98.06 144 VAL B N 1
ATOM 2421 C CA . VAL B 1 144 ? -3.064 -18.375 -13.18 1 98.06 144 VAL B CA 1
ATOM 2422 C C . VAL B 1 144 ? -1.682 -18.609 -13.781 1 98.06 144 VAL B C 1
ATOM 2424 O O . VAL B 1 144 ? -0.764 -17.812 -13.594 1 98.06 144 VAL B O 1
ATOM 2427 N N . SER B 1 145 ? -1.514 -19.688 -14.492 1 98.38 145 SER B N 1
ATOM 2428 C CA . SER B 1 145 ? -0.232 -20.016 -15.109 1 98.38 145 SER B CA 1
ATOM 2429 C C . SER B 1 145 ? 0.253 -18.875 -16.016 1 98.38 145 SER B C 1
ATOM 2431 O O . SER B 1 145 ? 1.407 -18.453 -15.914 1 98.38 145 SER B O 1
ATOM 2433 N N . ALA B 1 146 ? -0.609 -18.375 -16.828 1 98.44 146 ALA B N 1
ATOM 2434 C CA . ALA B 1 146 ? -0.255 -17.312 -17.75 1 98.44 146 ALA B CA 1
ATOM 2435 C C . ALA B 1 146 ? 0.13 -16.031 -17 1 98.44 146 ALA B C 1
ATOM 2437 O O . ALA B 1 146 ? 1.085 -15.352 -17.375 1 98.44 146 ALA B O 1
ATOM 2438 N N . ALA B 1 147 ? -0.643 -15.703 -15.984 1 98.5 147 ALA B N 1
ATOM 2439 C CA . ALA B 1 147 ? -0.338 -14.523 -15.18 1 98.5 147 ALA B CA 1
ATOM 2440 C C . ALA B 1 147 ? 1.046 -14.633 -14.547 1 98.5 147 ALA B C 1
ATOM 2442 O O . ALA B 1 147 ? 1.771 -13.641 -14.445 1 98.5 147 ALA B O 1
ATOM 2443 N N . MET B 1 148 ? 1.387 -15.805 -14.109 1 98.75 148 MET B N 1
ATOM 2444 C CA . MET B 1 148 ? 2.695 -16.016 -13.492 1 98.75 148 MET B CA 1
ATOM 2445 C C . MET B 1 148 ? 3.812 -15.836 -14.516 1 98.75 148 MET B C 1
ATOM 2447 O O . MET B 1 148 ? 4.898 -15.359 -14.18 1 98.75 148 MET B O 1
ATOM 2451 N N . ASP B 1 149 ? 3.561 -16.203 -15.742 1 98.56 149 ASP B N 1
ATOM 2452 C CA . ASP B 1 149 ? 4.547 -15.961 -16.797 1 98.56 149 ASP B CA 1
ATOM 2453 C C . ASP B 1 149 ? 4.859 -14.477 -16.938 1 98.56 149 ASP B C 1
ATOM 2455 O O . ASP B 1 149 ? 6.02 -14.094 -17.125 1 98.56 149 ASP B O 1
ATOM 2459 N N . ASP B 1 150 ? 3.842 -13.672 -16.875 1 98.12 150 ASP B N 1
ATOM 2460 C CA . ASP B 1 150 ? 4.031 -12.227 -16.938 1 98.12 150 ASP B CA 1
ATOM 2461 C C . ASP B 1 150 ? 4.883 -11.727 -15.773 1 98.12 150 ASP B C 1
ATOM 2463 O O . ASP B 1 150 ? 5.77 -10.891 -15.961 1 98.12 150 ASP B O 1
ATOM 2467 N N . HIS B 1 151 ? 4.625 -12.203 -14.562 1 98.31 151 HIS B N 1
ATOM 2468 C CA . HIS B 1 151 ? 5.426 -11.852 -13.391 1 98.31 151 HIS B CA 1
ATOM 2469 C C . HIS B 1 151 ? 6.879 -12.281 -13.57 1 98.31 151 HIS B C 1
ATOM 2471 O O . HIS B 1 151 ? 7.797 -11.523 -13.234 1 98.31 151 HIS B O 1
ATOM 2477 N N . ILE B 1 152 ? 7.086 -13.484 -14.062 1 98.56 152 ILE B N 1
ATOM 2478 C CA . ILE B 1 152 ? 8.43 -14.016 -14.266 1 98.56 152 ILE B CA 1
ATOM 2479 C C . ILE B 1 152 ? 9.203 -13.117 -15.234 1 98.56 152 ILE B C 1
ATOM 2481 O O . ILE B 1 152 ? 10.352 -12.758 -14.969 1 98.56 152 ILE B O 1
ATOM 2485 N N . ALA B 1 153 ? 8.57 -12.727 -16.328 1 98.12 153 ALA B N 1
ATOM 2486 C CA . ALA B 1 153 ? 9.211 -11.867 -17.328 1 98.12 153 ALA B CA 1
ATOM 2487 C C . ALA B 1 153 ? 9.617 -10.531 -16.703 1 98.12 153 ALA B C 1
ATOM 2489 O O . ALA B 1 153 ? 10.75 -10.078 -16.891 1 98.12 153 ALA B O 1
ATOM 2490 N N . GLN B 1 154 ? 8.734 -9.938 -15.984 1 97.62 154 GLN B N 1
ATOM 2491 C CA . GLN B 1 154 ? 8.984 -8.633 -15.367 1 97.62 154 GLN B CA 1
ATOM 2492 C C . GLN B 1 154 ? 10.094 -8.727 -14.32 1 97.62 154 GLN B C 1
ATOM 2494 O O . GLN B 1 154 ? 11.016 -7.91 -14.32 1 97.62 154 GLN B O 1
ATOM 2499 N N . LEU B 1 155 ? 10.016 -9.719 -13.43 1 98.44 155 LEU B N 1
ATOM 2500 C CA . LEU B 1 155 ? 10.992 -9.875 -12.352 1 98.44 155 LEU B CA 1
ATOM 2501 C C . LEU B 1 155 ? 12.367 -10.227 -12.914 1 98.44 155 LEU B C 1
ATOM 2503 O O . LEU B 1 155 ? 13.383 -9.75 -12.414 1 98.44 155 LEU B O 1
ATOM 2507 N N . SER B 1 156 ? 12.359 -11.055 -13.922 1 97.75 156 SER B N 1
ATOM 2508 C CA . SER B 1 156 ? 13.625 -11.422 -14.539 1 97.75 156 SER B CA 1
ATOM 2509 C C . SER B 1 156 ? 14.32 -10.211 -15.148 1 97.75 156 SER B C 1
ATOM 2511 O O . SER B 1 156 ? 15.539 -10.047 -15.008 1 97.75 156 SER B O 1
ATOM 2513 N N . LYS B 1 157 ? 13.594 -9.383 -15.805 1 96.94 157 LYS B N 1
ATOM 2514 C CA . LYS B 1 157 ? 14.148 -8.148 -16.375 1 96.94 157 LYS B CA 1
ATOM 2515 C C . LYS B 1 157 ? 14.734 -7.262 -15.281 1 96.94 157 LYS B C 1
ATOM 2517 O O . LYS B 1 157 ? 15.867 -6.789 -15.398 1 96.94 157 LYS B O 1
ATOM 2522 N N . HIS B 1 158 ? 13.977 -7.051 -14.234 1 97.31 158 HIS B N 1
ATOM 2523 C CA . HIS B 1 158 ? 14.445 -6.199 -13.141 1 97.31 158 HIS B CA 1
ATOM 2524 C C . HIS B 1 158 ? 15.695 -6.785 -12.484 1 97.31 158 HIS B C 1
ATOM 2526 O O . HIS B 1 158 ? 16.641 -6.051 -12.164 1 97.31 158 HIS B O 1
ATOM 2532 N N . LEU B 1 159 ? 15.656 -8.125 -12.219 1 97.62 159 LEU B N 1
ATOM 2533 C CA . LEU B 1 159 ? 16.797 -8.773 -11.578 1 97.62 159 LEU B CA 1
ATOM 2534 C C . LEU B 1 159 ? 18.047 -8.664 -12.445 1 97.62 159 LEU B C 1
ATOM 2536 O O . LEU B 1 159 ? 19.156 -8.477 -11.93 1 97.62 159 LEU B O 1
ATOM 2540 N N . TRP B 1 160 ? 17.844 -8.727 -13.719 1 94.81 160 TRP B N 1
ATOM 2541 C CA . TRP B 1 160 ? 18.953 -8.523 -14.656 1 94.81 160 TRP B CA 1
ATOM 2542 C C . TRP B 1 160 ? 19.5 -7.105 -14.547 1 94.81 160 TRP B C 1
ATOM 2544 O O . TRP B 1 160 ? 20.719 -6.914 -14.391 1 94.81 160 TRP B O 1
ATOM 2554 N N . MET B 1 161 ? 18.672 -6.156 -14.578 1 94 161 MET B N 1
ATOM 2555 C CA . MET B 1 161 ? 19.062 -4.754 -14.484 1 94 161 MET B CA 1
ATOM 2556 C C . MET B 1 161 ? 19.766 -4.477 -13.156 1 94 161 MET B C 1
ATOM 2558 O O . MET B 1 161 ? 20.797 -3.805 -13.125 1 94 161 MET B O 1
ATOM 2562 N N . LEU B 1 162 ? 19.188 -4.996 -12.047 1 94.56 162 LEU B N 1
ATOM 2563 C CA . LEU B 1 162 ? 19.766 -4.805 -10.727 1 94.56 162 LEU B CA 1
ATOM 2564 C C . LEU B 1 162 ? 21.125 -5.473 -10.625 1 94.56 162 LEU B C 1
ATOM 2566 O O . LEU B 1 162 ? 22.031 -4.969 -9.945 1 94.56 162 LEU B O 1
ATOM 2570 N N . GLY B 1 163 ? 21.281 -6.609 -11.352 1 92.44 163 GLY B N 1
ATOM 2571 C CA . GLY B 1 163 ? 22.562 -7.293 -11.406 1 92.44 163 GLY B CA 1
ATOM 2572 C C . GLY B 1 163 ? 23.625 -6.5 -12.133 1 92.44 163 GLY B C 1
ATOM 2573 O O . GLY B 1 163 ? 24.797 -6.527 -11.742 1 92.44 163 GLY B O 1
ATOM 2574 N N . GLN B 1 164 ? 23.25 -5.707 -13.141 1 87.94 164 GLN B N 1
ATOM 2575 C CA . GLN B 1 164 ? 24.188 -4.891 -13.906 1 87.94 164 GLN B CA 1
ATOM 2576 C C . GLN B 1 164 ? 24.625 -3.664 -13.117 1 87.94 164 GLN B C 1
ATOM 2578 O O . GLN B 1 164 ? 25.75 -3.184 -13.281 1 87.94 164 GLN B O 1
ATOM 2583 N N . SER B 1 165 ? 23.766 -3.15 -12.281 1 80.12 165 SER B N 1
ATOM 2584 C CA . SER B 1 165 ? 24.047 -1.939 -11.516 1 80.12 165 SER B CA 1
ATOM 2585 C C . SER B 1 165 ? 25.062 -2.213 -10.414 1 80.12 165 SER B C 1
ATOM 2587 O O . SER B 1 165 ? 25.719 -1.291 -9.922 1 80.12 165 SER B O 1
ATOM 2589 N N . GLU B 1 166 ? 25.188 -3.424 -9.953 1 77.06 166 GLU B N 1
ATOM 2590 C CA . GLU B 1 166 ? 26.125 -3.824 -8.906 1 77.06 166 GLU B CA 1
ATOM 2591 C C . GLU B 1 166 ? 27.516 -4.113 -9.477 1 77.06 166 GLU B C 1
ATOM 2593 O O . GLU B 1 166 ? 28.469 -4.281 -8.727 1 77.06 166 GLU B O 1
ATOM 2598 N N . ARG B 1 167 ? 27.656 -4.254 -10.797 1 71.06 167 ARG B N 1
ATOM 2599 C CA . ARG B 1 167 ? 28.938 -4.52 -11.43 1 71.06 167 ARG B CA 1
ATOM 2600 C C . ARG B 1 167 ? 29.656 -3.223 -11.773 1 71.06 167 ARG B C 1
ATOM 2602 O O . ARG B 1 167 ? 29.016 -2.215 -12.086 1 71.06 167 ARG B O 1
#

Secondary structure (DSSP, 8-state):
------------TTHHHHHHHHHHHHHHHHHHHHHHHHHHHHHHHHHHHHEESTTHHHHHHHHHHHHHHHHHHHHHHHHHHHHTT-----SHHHHHHH-SS----SS-EEHHHHHHHHHHHHHHHHHHHHHHHHHHHHHT-HHHHHHHHHHHHHHHHHHHHHHHHT-/------------TTHHHHHHHHHHHHHHHHHHHHHHHHHHHHHHHHHHHHEESTTHHHHHHHHHHHHHHHHHHHHHHHHHHHHTT-----SHHHHHHH-SS----S--EEHHHHHHHHHHHHHHHHHHHHHHHHHHHHHT-HHHHHHHHHHHHHHHHHHHHHHHHT-

pLDDT: mean 90.34, std 17.96, range [27.23, 98.88]

InterPro domains:
  IPR002177 DNA-binding protein Dps [PIRSF005900] (26-164)
  IPR002177 DNA-binding protein Dps [PR01346] (48-64)
  IPR002177 DNA-binding protein Dps [PR01346] (72-88)
  IPR002177 DNA-binding protein Dps [PR01346] (144-162)
  IPR002177 DNA-binding protein Dps [PTHR42932] (26-163)
  IPR002177 DNA-binding protein Dps [cd01043] (28-162)
  IPR008331 Ferritin/DPS domain [PF00210] (28-163)
  IPR009078 Ferritin-like superfamily [SSF47240] (28-163)
  IPR012347 Ferritin-like [G3DSA:1.20.1260.10] (6-165)

Foldseek 3Di:
DDPPPPPDPPPPPVPPVVLVVLLVVLLLLLQQLLLLLVQLLVQLVLCLVQEDDDCNVVLNVVSVVVSVVSVVVNVVSQVVCVVSVHHHDDDNVSSQVRYPQDHDDNHHDYSLVSLVSNLVSLVVSLVSLVVSLVSCVVSVNVPSNVVSVVSNVVSVVSNVVSVVVND/DDDPPPPPPPPPPVPPVVLVVLLVVLLLLLQQLLLLLVQLLVQLVLCLVQEDDDCNVVLNVVSVVVSVVSVVVNVVSQVVCVVSVHHHDDDNVSSQVRYPQDHDDNHHDYSLVSLVSNLVSLVVSLVSLVVSLVSCVVSVNVVSNVVSVVSNVVSVVSNVVSVVVND

Radius of gyration: 26.16 Å; Cα contacts (8 Å, |Δi|>4): 398; chains: 2; bounding box: 59×131×60 Å

Sequence (334 aa):
MPAHEMQGSSHMRCGASSRRKGTIMLNEKLNVLLADWAVAHRKLQNLHWYVKGHAFFQAHVKLEEFYDEANEAVDSVAELILMNGGKPLASMKEYLDASNVVERESDFISVNDAMTQAKADYELILADVKAVKDAADEEGNALVSAAMDDHIAQLSKHLWMLGQSERMPAHEMQGSSHMRCGASSRRKGTIMLNEKLNVLLADWAVAHRKLQNLHWYVKGHAFFQAHVKLEEFYDEANEAVDSVAELILMNGGKPLASMKEYLDASNVVERESDFISVNDAMTQAKADYELILADVKAVKDAADEEGNALVSAAMDDHIAQLSKHLWMLGQSER

Organism: Slackia exigua (strain ATCC 700122 / DSM 15923 / CIP 105133 / JCM 11022 / KCTC 5966 / S-7) (NCBI:txid649764)

Nearest PDB structures (foldseek):
  3t9j-assembly1_A-2  TM=9.813E-01  e=1.088E-08  Helicobacter pylori
  3t9j-assembly1_A-6  TM=9.813E-01  e=1.088E-08  Helicobacter pylori
  3t9j-assembly1_A-9  TM=9.813E-01  e=1.088E-08  Helicobacter pylori
  3t9j-assembly1_A-10  TM=9.813E-01  e=1.088E-08  Helicobacter pylori
  3t9j-assembly1_A-11  TM=9.813E-01  e=1.088E-08  Helicobacter pylori